Protein AF-A0A2V9XDC6-F1 (afdb_monomer)

Nearest PDB structures (foldseek):
  3eka-assembly1_A  TM=3.954E-01  e=5.875E+00  Streptococcus pyogenes
  6x3m-assembly1_B  TM=3.410E-01  e=8.455E+00  Streptococcus pyogenes phage H4489A

Sequence (232 aa):
MHLCFSKHLSQKETPMNITRAVTLFVLCLTLIEAQGQITGSGTAGRIALWTGTNTLGNSIITQHSGTLSLHSPATAISASSSGTSAGISAVLGQSTAFTGTVAGVRGTILSSTANATGVLGTAHSGNGFVFGVTGSSGSQEGAGVYGVNFAFGGDGGSGVLGYAGATAGPVWGVKGYANSTDGIGVQGSAPFEGLVGVAQTCKTTCLPTAGTAGVFTTGSGGNIVVGNVADV

Foldseek 3Di:
DDDDPDDDDPDDPPPCDVVNVVVVVVVVVVVVPPPPAQDEDEDAQFDWDDPDPRYIYGDQWGHDPNDIDGDDPDDGDDFDWDDDDPPTDSDDWDWDDPDDDIDRDDFDDDDPDPDDDRDDFDWDDPDDDDDRDWFDDPDPPDDRDWFDDDDDDDDDDDRDFFDWDDPDDDIDRDDFDFPDPPGDRDFFDDPPDRDDFADFDDDPDGDRDDDDSDDDDDDPPDDPDDDDDDDD

Structure (mmCIF, N/CA/C/O backbone):
data_AF-A0A2V9XDC6-F1
#
_entry.id   AF-A0A2V9XDC6-F1
#
loop_
_atom_site.group_PDB
_atom_site.id
_atom_site.type_symbol
_atom_site.label_atom_id
_atom_site.label_alt_id
_atom_site.label_comp_id
_atom_site.label_asym_id
_atom_site.label_entity_id
_atom_site.label_seq_id
_atom_site.pdbx_PDB_ins_code
_atom_site.Cartn_x
_atom_site.Cartn_y
_atom_site.Cartn_z
_atom_site.occupancy
_atom_site.B_iso_or_equiv
_atom_site.auth_seq_id
_atom_site.auth_comp_id
_atom_site.auth_asym_id
_atom_site.auth_atom_id
_atom_site.pdbx_PDB_model_num
ATOM 1 N N . MET A 1 1 ? -51.362 20.985 13.331 1.00 43.28 1 MET A N 1
ATOM 2 C CA . MET A 1 1 ? -52.326 19.868 13.368 1.00 43.28 1 MET A CA 1
ATOM 3 C C . MET A 1 1 ? -53.150 20.048 14.634 1.00 43.28 1 MET A C 1
ATOM 5 O O . MET A 1 1 ? -52.637 19.883 15.729 1.00 43.28 1 MET A O 1
ATOM 9 N N . HIS A 1 2 ? -54.350 20.594 14.459 1.00 53.78 2 HIS A N 1
ATOM 10 C CA . HIS A 1 2 ? -55.275 21.026 15.506 1.00 53.78 2 HIS A CA 1
ATOM 11 C C . HIS A 1 2 ? -56.061 19.791 15.964 1.00 53.78 2 HIS A C 1
ATOM 13 O O . HIS A 1 2 ? -56.754 19.198 15.140 1.00 53.78 2 HIS A O 1
ATOM 19 N N . LEU A 1 3 ? -55.961 19.385 17.232 1.00 43.19 3 LEU A N 1
ATOM 20 C CA . LEU A 1 3 ? -56.849 18.361 17.785 1.00 43.19 3 LEU A CA 1
ATOM 21 C C . LEU A 1 3 ? -57.883 19.025 18.688 1.00 43.19 3 LEU A C 1
ATOM 23 O O . LEU A 1 3 ? -57.587 19.606 19.727 1.00 43.19 3 LEU A O 1
ATOM 27 N N . CYS A 1 4 ? -59.102 18.982 18.169 1.00 49.28 4 CYS A N 1
ATOM 28 C CA . CYS A 1 4 ? -60.355 19.457 18.714 1.00 49.28 4 CYS A CA 1
ATOM 29 C C . CYS A 1 4 ? -60.819 18.496 19.822 1.00 49.28 4 CYS A C 1
ATOM 31 O O . CYS A 1 4 ? -61.076 17.327 19.545 1.00 49.28 4 CYS A O 1
ATOM 33 N N . PHE A 1 5 ? -60.948 18.968 21.064 1.00 45.62 5 PHE A N 1
ATOM 34 C CA . PHE A 1 5 ? -61.685 18.246 22.104 1.00 45.62 5 PHE A CA 1
ATOM 35 C C . PHE A 1 5 ? -63.174 18.573 21.944 1.00 45.62 5 PHE A C 1
ATOM 37 O O . PHE A 1 5 ? -63.661 19.599 22.418 1.00 45.62 5 PHE A O 1
ATOM 44 N N . SER A 1 6 ? -63.890 17.718 21.210 1.00 49.22 6 SER A N 1
ATOM 45 C CA . SER A 1 6 ? -65.341 17.799 21.057 1.00 49.22 6 SER A CA 1
ATOM 46 C C . SER A 1 6 ? -66.044 16.968 22.133 1.00 49.22 6 SER A C 1
ATOM 48 O O . SER A 1 6 ? -65.762 15.788 22.325 1.00 49.22 6 SER A O 1
ATOM 50 N N . LYS A 1 7 ? -66.957 17.651 22.825 1.00 54.09 7 LYS A N 1
ATOM 51 C CA . LYS A 1 7 ? -68.063 17.192 23.675 1.00 54.09 7 LYS A CA 1
ATOM 52 C C . LYS A 1 7 ? -68.500 15.737 23.438 1.00 54.09 7 LYS A C 1
ATOM 54 O O . LYS A 1 7 ? -68.917 15.441 22.330 1.00 54.09 7 LYS A O 1
ATOM 59 N N . HIS A 1 8 ? -68.568 14.924 24.500 1.00 49.22 8 HIS A N 1
ATOM 60 C CA . HIS A 1 8 ? -69.779 14.225 24.991 1.00 49.22 8 HIS A CA 1
ATOM 61 C C . HIS A 1 8 ? -69.404 13.140 26.014 1.00 49.22 8 HIS A C 1
ATOM 63 O O . HIS A 1 8 ? -69.154 12.010 25.627 1.00 49.22 8 HIS A O 1
ATOM 69 N N . LEU A 1 9 ? -69.425 13.441 27.315 1.00 42.91 9 LEU A N 1
ATOM 70 C CA . LEU A 1 9 ? -69.617 12.419 28.354 1.00 42.91 9 LEU A CA 1
ATOM 71 C C . LEU A 1 9 ? -70.348 13.056 29.543 1.00 42.91 9 LEU A C 1
ATOM 73 O O . LEU A 1 9 ? -69.750 13.463 30.532 1.00 42.91 9 LEU A O 1
ATOM 77 N N . SER A 1 10 ? -71.675 13.147 29.436 1.00 55.31 10 SER A N 1
ATOM 78 C CA . SER A 1 10 ? -72.539 13.144 30.618 1.00 55.31 10 SER A CA 1
ATOM 79 C C . SER A 1 10 ? -72.643 11.691 31.079 1.00 55.31 10 SER A C 1
ATOM 81 O O . SER A 1 10 ? -73.595 10.983 30.759 1.00 55.31 10 SER A O 1
ATOM 83 N N . GLN A 1 11 ? -71.602 11.202 31.751 1.00 45.47 11 GLN A N 1
ATOM 84 C CA . GLN A 1 11 ? -71.710 9.983 32.537 1.00 45.47 11 GLN A CA 1
ATOM 85 C C . GLN A 1 11 ? -71.717 10.388 34.000 1.00 45.47 11 GLN A C 1
ATOM 87 O O . GLN A 1 11 ? -70.763 10.955 34.518 1.00 45.47 11 GLN A O 1
ATOM 92 N N . LYS A 1 12 ? -72.865 10.132 34.623 1.00 43.56 12 LYS A N 1
ATOM 93 C CA . LYS A 1 12 ? -73.103 10.154 36.060 1.00 43.56 12 LYS A CA 1
ATOM 94 C C . LYS A 1 12 ? -71.904 9.510 36.754 1.00 43.56 12 LYS A C 1
ATOM 96 O O . LYS A 1 12 ? -71.739 8.295 36.665 1.00 43.56 12 LYS A O 1
ATOM 101 N N . GLU A 1 13 ? -71.077 10.323 37.404 1.00 50.50 13 GLU A N 1
ATOM 102 C CA . GLU A 1 13 ? -69.977 9.851 38.235 1.00 50.50 13 GLU A CA 1
ATOM 103 C C . GLU A 1 13 ? -70.585 9.049 39.388 1.00 50.50 13 GLU A C 1
ATOM 105 O O . GLU A 1 13 ? -71.000 9.580 40.416 1.00 50.50 13 GLU A O 1
ATOM 110 N N . THR A 1 14 ? -70.732 7.738 39.194 1.00 58.47 14 THR A N 1
ATOM 111 C CA . THR A 1 14 ? -70.905 6.830 40.321 1.00 58.47 14 THR A CA 1
ATOM 112 C C . THR A 1 14 ? -69.661 6.991 41.185 1.00 58.47 14 THR A C 1
ATOM 114 O O . THR A 1 14 ? -68.566 6.873 40.624 1.00 58.47 14 THR A O 1
ATOM 117 N N . PRO A 1 15 ? -69.793 7.262 42.499 1.00 55.72 15 PRO A N 1
ATOM 118 C CA . PRO A 1 15 ? -68.648 7.470 43.372 1.00 55.72 15 PRO A CA 1
ATOM 119 C C . PRO A 1 15 ? -67.727 6.275 43.195 1.00 55.72 15 PRO A C 1
ATOM 121 O O . PRO A 1 15 ? -68.139 5.127 43.392 1.00 55.72 15 PRO A O 1
ATOM 124 N N . MET A 1 16 ? -66.519 6.541 42.703 1.00 51.50 16 MET A N 1
ATOM 125 C CA . MET A 1 16 ? -65.547 5.503 42.429 1.00 51.50 16 MET A CA 1
ATOM 126 C C . MET A 1 16 ? -65.302 4.776 43.751 1.00 51.50 16 MET A C 1
ATOM 128 O O . MET A 1 16 ? -64.705 5.330 44.670 1.0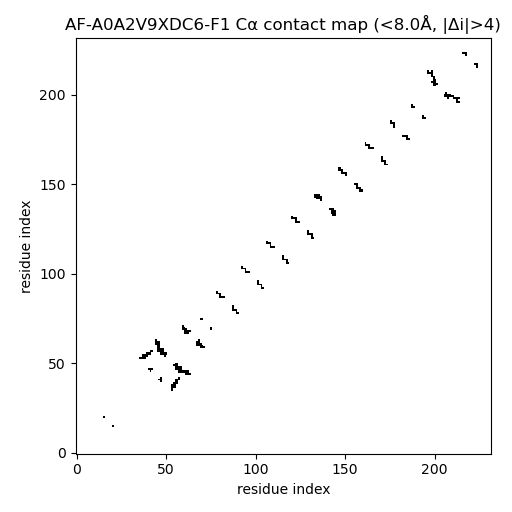0 51.50 16 MET A O 1
ATOM 132 N N . ASN A 1 17 ? -65.851 3.564 43.875 1.00 67.00 17 ASN A N 1
ATOM 133 C CA . ASN A 1 17 ? -65.701 2.748 45.069 1.00 67.00 17 ASN A CA 1
ATOM 134 C C . ASN A 1 17 ? -64.199 2.620 45.326 1.00 67.00 17 ASN A C 1
ATOM 136 O O . ASN A 1 17 ? -63.467 2.191 44.429 1.00 67.00 17 ASN A O 1
ATOM 140 N N . ILE A 1 18 ? -63.752 3.033 46.514 1.00 70.94 18 ILE A N 1
ATOM 141 C CA . ILE A 1 18 ? -62.340 3.051 46.916 1.00 70.94 18 ILE A CA 1
ATOM 142 C C . ILE A 1 18 ? -61.665 1.726 46.560 1.00 70.94 18 ILE A C 1
ATOM 144 O O . ILE A 1 18 ? -60.541 1.725 46.072 1.00 70.94 18 ILE A O 1
ATOM 148 N N . THR A 1 19 ? -62.379 0.603 46.666 1.00 71.81 19 THR A N 1
ATOM 149 C CA . THR A 1 19 ? -61.871 -0.710 46.262 1.00 71.81 19 THR A CA 1
ATOM 150 C C . THR A 1 19 ? -61.487 -0.770 44.778 1.00 71.81 19 THR A C 1
ATOM 152 O O . THR A 1 19 ? -60.409 -1.253 44.450 1.00 71.81 19 THR A O 1
ATOM 155 N N . ARG A 1 20 ? -62.303 -0.235 43.859 1.00 69.44 20 ARG A N 1
ATOM 156 C CA . ARG A 1 20 ? -61.996 -0.195 42.415 1.00 69.44 20 ARG A CA 1
ATOM 157 C C . ARG A 1 20 ? -60.880 0.791 42.076 1.00 69.44 20 ARG A C 1
ATOM 159 O O . ARG A 1 20 ? -60.045 0.458 41.242 1.00 69.44 20 ARG A O 1
ATOM 166 N N . ALA A 1 21 ? -60.837 1.948 42.738 1.00 69.44 21 ALA A N 1
ATOM 167 C CA . ALA A 1 21 ? -59.750 2.917 42.579 1.00 69.44 21 ALA A CA 1
ATOM 168 C C . ALA A 1 21 ? -58.404 2.318 43.009 1.00 69.44 21 ALA A C 1
ATOM 170 O O . ALA A 1 21 ? -57.424 2.392 42.275 1.00 69.44 21 ALA A O 1
ATOM 171 N N . VAL A 1 22 ? -58.386 1.653 44.168 1.00 75.44 22 VAL A N 1
ATOM 172 C CA . VAL A 1 22 ? -57.210 0.960 44.702 1.00 75.44 22 VAL A CA 1
ATOM 173 C C . VAL A 1 22 ? -56.817 -0.206 43.801 1.00 75.44 22 VAL A C 1
ATOM 175 O O . VAL A 1 22 ? -55.636 -0.376 43.536 1.00 75.44 22 VAL A O 1
ATOM 178 N N . THR A 1 23 ? -57.773 -0.962 43.253 1.00 74.44 23 THR A N 1
ATOM 179 C CA . THR A 1 23 ? -57.450 -2.068 42.335 1.00 74.44 23 THR A CA 1
ATOM 180 C C . THR A 1 23 ? -56.839 -1.554 41.030 1.00 74.44 23 THR A C 1
ATOM 182 O O . THR A 1 23 ? -55.855 -2.120 40.574 1.00 74.44 23 THR A O 1
ATOM 185 N N . LEU A 1 24 ? -57.360 -0.465 40.448 1.00 68.12 24 LEU A N 1
ATOM 186 C CA . LEU A 1 24 ? -56.782 0.140 39.240 1.00 68.12 24 LEU A CA 1
ATOM 187 C C . LEU A 1 24 ? -55.413 0.773 39.511 1.00 68.12 24 LEU A C 1
ATOM 189 O O . LEU A 1 24 ? -54.527 0.669 38.673 1.00 68.12 24 LEU A O 1
ATOM 193 N N . PHE A 1 25 ? -55.229 1.399 40.675 1.00 70.50 25 PHE A N 1
ATOM 194 C CA . PHE A 1 25 ? -53.954 1.992 41.076 1.00 70.50 25 PHE A CA 1
ATOM 195 C C . PHE A 1 25 ? -52.900 0.915 41.352 1.00 70.50 25 PHE A C 1
ATOM 197 O O . PHE A 1 25 ? -51.785 1.031 40.865 1.00 70.50 25 PHE A O 1
ATOM 204 N N . VAL A 1 26 ? -53.260 -0.174 42.040 1.00 72.25 26 VAL A N 1
ATOM 205 C CA . VAL A 1 26 ? -52.381 -1.335 42.252 1.00 72.25 26 VAL A CA 1
ATOM 206 C C . VAL A 1 26 ? -52.073 -2.031 40.927 1.00 72.25 26 VAL A C 1
ATOM 208 O O . VAL A 1 26 ? -50.908 -2.298 40.671 1.00 72.25 26 VAL A O 1
ATOM 211 N N . LEU A 1 27 ? -53.062 -2.238 40.048 1.00 64.38 27 LEU A N 1
ATOM 212 C CA . LEU A 1 27 ? -52.849 -2.801 38.709 1.00 64.38 27 LEU A CA 1
ATOM 213 C C . LEU A 1 27 ? -51.927 -1.903 37.866 1.00 64.38 27 LEU A C 1
ATOM 215 O O . LEU A 1 27 ? -51.035 -2.404 37.191 1.00 64.38 27 LEU A O 1
ATOM 219 N N . CYS A 1 28 ? -52.097 -0.578 37.938 1.00 59.88 28 CYS A N 1
ATOM 220 C CA . CYS A 1 28 ? -51.235 0.389 37.261 1.00 59.88 28 CYS A CA 1
ATOM 221 C C . CYS A 1 28 ? -49.824 0.431 37.873 1.00 59.88 28 CYS A C 1
ATOM 223 O O . CYS A 1 28 ? -48.866 0.566 37.123 1.00 59.88 28 CYS A O 1
ATOM 225 N N . LEU A 1 29 ? -49.672 0.260 39.194 1.00 57.69 29 LEU A N 1
ATOM 226 C CA . LEU A 1 29 ? -48.369 0.139 39.864 1.00 57.69 29 LEU A CA 1
ATOM 227 C C . LEU A 1 29 ? -47.663 -1.187 39.549 1.00 57.69 29 LEU A C 1
ATOM 229 O O . LEU A 1 29 ? -46.440 -1.203 39.483 1.00 57.69 29 LEU A O 1
ATOM 233 N N . THR A 1 30 ? -48.401 -2.280 39.334 1.00 56.16 30 THR A N 1
ATOM 234 C CA . THR A 1 30 ? -47.825 -3.574 38.924 1.00 56.16 30 THR A CA 1
ATOM 235 C C . THR A 1 30 ? -47.547 -3.654 37.423 1.00 56.16 30 THR A C 1
ATOM 237 O O . THR A 1 30 ? -46.684 -4.421 37.021 1.00 56.16 30 THR A O 1
ATOM 240 N N . LEU A 1 31 ? -48.253 -2.860 36.603 1.00 53.09 31 LEU A N 1
ATOM 241 C CA . LEU A 1 31 ? -48.012 -2.701 35.159 1.00 53.09 31 LEU A CA 1
ATOM 242 C C . LEU A 1 31 ? -46.899 -1.693 34.841 1.00 53.09 31 LEU A C 1
ATOM 244 O O . LEU A 1 31 ? -46.430 -1.650 33.704 1.00 53.09 31 LEU A O 1
ATOM 248 N N . ILE A 1 32 ? -46.397 -0.949 35.836 1.00 55.66 32 ILE A N 1
ATOM 249 C CA . ILE A 1 32 ? -45.010 -0.460 35.821 1.00 55.66 32 ILE A CA 1
ATOM 250 C C . ILE A 1 32 ? -44.124 -1.681 36.114 1.00 55.66 32 ILE A C 1
ATOM 252 O O . ILE A 1 32 ? -43.399 -1.745 37.104 1.00 55.66 32 ILE A O 1
ATOM 256 N N . GLU A 1 33 ? -44.246 -2.716 35.281 1.00 55.53 33 GLU A N 1
ATOM 257 C CA . GLU A 1 33 ? -43.291 -3.803 35.261 1.00 55.53 33 GLU A CA 1
ATOM 258 C C . GLU A 1 33 ? -41.933 -3.155 35.047 1.00 55.53 33 GLU A C 1
ATOM 260 O O . GLU A 1 33 ? -41.749 -2.340 34.137 1.00 55.53 33 GLU A O 1
ATOM 265 N N . ALA A 1 34 ? -41.032 -3.460 35.977 1.00 54.94 34 ALA A N 1
ATOM 266 C CA . ALA A 1 34 ? -39.669 -2.987 36.025 1.00 54.94 34 ALA A CA 1
ATOM 267 C C . ALA A 1 34 ? -39.084 -2.978 34.613 1.00 54.94 34 ALA A C 1
ATOM 269 O O . ALA A 1 34 ? -38.718 -4.028 34.083 1.00 54.94 34 ALA A O 1
ATOM 270 N N . GLN A 1 35 ? -39.000 -1.797 33.991 1.00 63.22 35 GLN A N 1
ATOM 271 C CA . GLN A 1 35 ? -38.169 -1.649 32.808 1.00 63.22 35 GLN A CA 1
ATOM 272 C C . GLN A 1 35 ? -36.789 -2.083 33.267 1.00 63.22 35 GLN A C 1
ATOM 274 O O . GLN A 1 35 ? -36.239 -1.453 34.172 1.00 63.22 35 GLN A O 1
ATOM 279 N N . GLY A 1 36 ? -36.339 -3.241 32.772 1.00 62.97 36 GLY A N 1
ATOM 280 C CA . GLY A 1 36 ? -35.221 -3.964 33.358 1.00 62.97 36 GLY A CA 1
ATOM 281 C C . GLY A 1 36 ? -34.068 -2.999 33.553 1.00 62.97 36 GLY A C 1
ATOM 282 O O . GLY A 1 36 ? -33.543 -2.466 32.579 1.00 62.97 36 GLY A O 1
ATOM 283 N N . GLN A 1 37 ? -33.762 -2.691 34.816 1.00 78.38 37 GLN A N 1
ATOM 284 C CA . GLN A 1 37 ? -32.790 -1.659 35.128 1.00 78.38 37 GLN A CA 1
ATOM 285 C C . GLN A 1 37 ? -31.484 -2.043 34.446 1.00 78.38 37 GLN A C 1
ATOM 287 O O . GLN A 1 37 ? -31.051 -3.193 34.533 1.00 78.38 37 GLN A O 1
ATOM 292 N N . ILE A 1 38 ? -30.871 -1.093 33.743 1.00 78.56 38 ILE A N 1
ATOM 293 C CA . ILE A 1 38 ? -29.569 -1.339 33.140 1.00 78.56 38 ILE A CA 1
ATOM 294 C C . ILE A 1 38 ? -28.593 -1.632 34.275 1.00 78.56 38 ILE A C 1
ATOM 296 O O . ILE A 1 38 ? -28.371 -0.797 35.153 1.00 78.56 38 ILE A O 1
ATOM 300 N N . THR A 1 39 ? -28.058 -2.845 34.277 1.00 78.56 39 THR A N 1
ATOM 301 C CA . THR A 1 39 ? -27.101 -3.327 35.271 1.00 78.56 39 THR A CA 1
ATOM 302 C C . THR A 1 39 ? -25.714 -3.461 34.647 1.00 78.56 39 THR A C 1
ATOM 304 O O . THR A 1 39 ? -25.561 -3.571 33.430 1.00 78.56 39 THR A O 1
ATOM 307 N N . GLY A 1 40 ? -24.684 -3.435 35.491 1.00 75.88 40 GLY A N 1
ATOM 308 C CA . GLY A 1 40 ? -23.285 -3.417 35.066 1.00 75.88 40 GLY A CA 1
ATOM 309 C C . GLY A 1 40 ? -22.699 -2.006 35.014 1.00 75.88 40 GLY A C 1
ATOM 310 O O . GLY A 1 40 ? -23.408 -1.005 34.943 1.00 75.88 40 GLY A O 1
ATOM 311 N N . SER A 1 41 ? -21.375 -1.929 35.083 1.00 71.88 41 SER A N 1
ATOM 312 C CA . SER A 1 41 ? -20.618 -0.691 34.938 1.00 71.88 41 SER A CA 1
ATOM 313 C C . SER A 1 41 ? -19.433 -0.939 34.010 1.00 71.88 41 SER A C 1
ATOM 315 O O . SER A 1 41 ? -18.783 -1.984 34.063 1.00 71.88 41 SER A O 1
ATOM 317 N N . GLY A 1 42 ? -19.169 0.013 33.116 1.00 73.81 42 GLY A N 1
ATOM 318 C CA . GLY A 1 42 ? -17.948 -0.014 32.318 1.00 73.81 42 GLY A CA 1
ATOM 319 C C . GLY A 1 42 ? -16.723 0.161 33.216 1.00 73.81 42 GLY A C 1
ATOM 320 O O . GLY A 1 42 ? -16.773 0.843 34.239 1.00 73.81 42 GLY A O 1
ATOM 321 N N . THR A 1 43 ? -15.602 -0.447 32.837 1.00 87.88 43 THR A N 1
ATOM 322 C CA . THR A 1 43 ? -14.306 -0.160 33.462 1.00 87.88 43 THR A CA 1
ATOM 323 C C . THR A 1 43 ? -13.707 1.106 32.853 1.00 87.88 43 THR A C 1
ATOM 325 O O . THR A 1 43 ? -13.750 1.288 31.636 1.00 87.88 43 THR A O 1
ATOM 328 N N . ALA A 1 44 ? -13.120 1.977 33.681 1.00 85.50 44 ALA A N 1
ATOM 329 C CA . ALA A 1 44 ? -12.419 3.167 33.203 1.00 85.50 44 ALA A CA 1
ATOM 330 C C . ALA A 1 44 ? -11.376 2.801 32.131 1.00 85.50 44 ALA A C 1
ATOM 332 O O . ALA A 1 44 ? -10.656 1.810 32.257 1.00 85.50 44 ALA A O 1
ATOM 333 N N . GLY A 1 45 ? -11.322 3.589 31.056 1.00 86.94 45 GLY A N 1
ATOM 334 C CA . GLY A 1 45 ? -10.455 3.304 29.911 1.00 86.94 45 GLY A CA 1
ATOM 335 C C . GLY A 1 45 ? -10.960 2.186 28.995 1.00 86.94 45 GLY A C 1
ATOM 336 O O . GLY A 1 45 ? -10.208 1.727 28.139 1.00 86.94 45 GLY A O 1
ATOM 337 N N . ARG A 1 46 ? -12.215 1.737 29.126 1.00 89.75 46 ARG A N 1
ATOM 338 C CA . ARG A 1 46 ? -12.874 0.841 28.164 1.00 89.75 46 ARG A CA 1
ATOM 339 C C . ARG A 1 46 ? -14.202 1.420 27.703 1.00 89.75 46 ARG A C 1
ATOM 341 O O . ARG A 1 46 ? -14.903 2.074 28.470 1.00 89.75 46 ARG A O 1
ATOM 348 N N . ILE A 1 47 ? -14.561 1.146 26.452 1.00 87.50 47 ILE A N 1
ATOM 349 C CA . ILE A 1 47 ? -15.892 1.487 25.941 1.00 87.50 47 ILE A CA 1
ATOM 350 C C . ILE A 1 47 ? -16.881 0.413 26.408 1.00 87.50 47 ILE A C 1
ATOM 352 O O . ILE A 1 47 ? -16.600 -0.781 26.258 1.00 87.50 47 ILE A O 1
ATOM 356 N N . ALA A 1 48 ? -18.016 0.830 26.974 1.00 89.56 48 ALA A N 1
ATOM 357 C CA . ALA A 1 48 ? -19.074 -0.079 27.404 1.00 89.56 48 ALA A CA 1
ATOM 358 C C . ALA A 1 48 ? -19.738 -0.771 26.201 1.00 89.56 48 ALA A C 1
ATOM 360 O O . ALA A 1 48 ? -19.935 -0.164 25.149 1.00 89.56 48 ALA A O 1
ATOM 361 N N . LEU A 1 49 ? -20.092 -2.041 26.371 1.00 90.81 49 LEU A N 1
ATOM 362 C CA . LEU A 1 49 ? -20.750 -2.871 25.366 1.00 90.81 49 LEU A CA 1
ATOM 363 C C . LEU A 1 49 ? -21.924 -3.604 26.007 1.00 90.81 49 LEU A C 1
ATOM 365 O O . LEU A 1 49 ? -21.778 -4.156 27.093 1.00 90.81 49 LEU A O 1
ATOM 369 N N . TRP A 1 50 ? -23.066 -3.656 25.327 1.00 89.69 50 TRP A N 1
ATOM 370 C CA . TRP A 1 50 ? -24.171 -4.515 25.744 1.00 89.69 50 TRP A CA 1
ATOM 371 C C . TRP A 1 50 ? -23.761 -5.981 25.645 1.00 89.69 50 TRP A C 1
ATOM 373 O O . TRP A 1 50 ? -23.447 -6.475 24.564 1.00 89.69 50 TRP A O 1
ATOM 383 N N . THR A 1 51 ? -23.762 -6.671 26.779 1.00 89.25 51 THR A N 1
ATOM 384 C CA . THR A 1 51 ? -23.484 -8.113 26.863 1.00 89.25 51 THR A CA 1
ATOM 385 C C . THR A 1 51 ? -24.760 -8.943 26.999 1.00 89.25 51 THR A C 1
ATOM 387 O O . THR A 1 51 ? -24.711 -10.166 26.920 1.00 89.25 51 THR A O 1
ATOM 390 N N . GLY A 1 52 ? -25.902 -8.280 27.178 1.00 88.81 52 GLY A N 1
ATOM 391 C CA . GLY A 1 52 ? -27.227 -8.874 27.303 1.00 88.81 52 GLY A CA 1
ATOM 392 C C . GLY A 1 52 ? -28.305 -7.797 27.215 1.00 88.81 52 GLY A C 1
ATOM 393 O O . GLY A 1 52 ? -27.996 -6.618 27.049 1.00 88.81 52 GLY A O 1
ATOM 394 N N . THR A 1 53 ? -29.573 -8.193 27.344 1.00 88.75 53 THR A N 1
ATOM 395 C CA . THR A 1 53 ? -30.732 -7.302 27.150 1.00 88.75 53 THR A CA 1
ATOM 396 C C . THR A 1 53 ? -30.705 -6.075 28.064 1.00 88.75 53 THR A C 1
ATOM 398 O O . THR A 1 53 ? -31.060 -4.993 27.618 1.00 88.75 53 THR A O 1
ATOM 401 N N . ASN A 1 54 ? -30.236 -6.235 29.310 1.00 88.44 54 ASN A N 1
ATOM 402 C CA . ASN A 1 54 ? -30.160 -5.163 30.311 1.00 88.44 54 ASN A CA 1
ATOM 403 C C . ASN A 1 54 ? -28.794 -5.117 31.024 1.00 88.44 54 ASN A C 1
ATOM 405 O O . ASN A 1 54 ? -28.709 -4.649 32.160 1.00 88.44 54 ASN A O 1
ATOM 409 N N . THR A 1 55 ? -27.728 -5.637 30.403 1.00 88.88 55 THR A N 1
ATOM 410 C CA . THR A 1 55 ? -26.394 -5.717 31.022 1.00 88.88 55 THR A CA 1
ATOM 411 C C . THR A 1 55 ? -25.321 -5.062 30.164 1.00 88.88 55 THR A C 1
ATOM 413 O O . THR A 1 55 ? -25.159 -5.392 28.986 1.00 88.88 55 THR A O 1
ATOM 416 N N . LEU A 1 56 ? -24.543 -4.176 30.781 1.00 91.44 56 LEU A N 1
ATOM 417 C CA . LEU A 1 56 ? -23.339 -3.593 30.199 1.00 91.44 56 LEU A CA 1
ATOM 418 C C . LEU A 1 56 ? -22.094 -4.339 30.687 1.00 91.44 56 LEU A C 1
ATOM 420 O O . LEU A 1 56 ? -21.950 -4.648 31.868 1.00 91.44 56 LEU A O 1
ATOM 424 N N . GLY A 1 57 ? -21.170 -4.582 29.766 1.00 89.69 57 GLY A N 1
ATOM 425 C CA . GLY A 1 57 ? -19.822 -5.066 30.023 1.00 89.69 57 GLY A CA 1
ATOM 426 C C . GLY A 1 57 ? -18.782 -4.230 29.280 1.00 89.69 57 GLY A C 1
ATOM 427 O O . GLY A 1 57 ? -19.057 -3.129 28.804 1.00 89.69 57 GLY A O 1
ATOM 428 N N . ASN A 1 58 ? -17.567 -4.761 29.176 1.00 89.94 58 ASN A N 1
ATOM 429 C CA . ASN A 1 58 ? -16.450 -4.091 28.518 1.00 89.94 58 ASN A CA 1
ATOM 430 C C . ASN A 1 58 ? -16.296 -4.561 27.070 1.00 89.94 58 ASN A C 1
ATOM 432 O O . ASN A 1 58 ? -16.271 -5.762 26.807 1.00 89.94 58 ASN A O 1
ATOM 436 N N . SER A 1 59 ? -16.111 -3.624 26.143 1.00 88.88 59 SER A N 1
ATOM 437 C CA . SER A 1 59 ? -15.666 -3.949 24.787 1.00 88.88 59 SER A CA 1
ATOM 438 C C . SER A 1 59 ? -14.167 -4.289 24.736 1.00 88.88 59 SER A C 1
ATOM 440 O O . SER A 1 59 ? -13.403 -4.074 25.687 1.00 88.88 59 SER A O 1
ATOM 442 N N . ILE A 1 60 ? -13.732 -4.762 23.566 1.00 87.75 60 ILE A N 1
ATOM 443 C CA . ILE A 1 60 ? -12.313 -4.891 23.207 1.00 87.75 60 ILE A CA 1
ATOM 444 C C . ILE A 1 60 ? -11.632 -3.541 22.918 1.00 87.75 60 ILE A C 1
ATOM 446 O O . ILE A 1 60 ? -10.419 -3.516 22.709 1.00 87.75 60 ILE A O 1
ATOM 450 N N . ILE A 1 61 ? -12.389 -2.434 22.889 1.00 90.38 61 ILE A N 1
ATOM 451 C CA . ILE A 1 61 ? -11.863 -1.087 22.661 1.00 90.38 61 ILE A CA 1
ATOM 452 C C . ILE A 1 61 ? -11.443 -0.490 24.000 1.00 90.38 61 ILE A C 1
ATOM 454 O O . ILE A 1 61 ? -12.257 -0.307 24.912 1.00 90.38 61 ILE A O 1
ATOM 458 N N . THR A 1 62 ? -10.166 -0.141 24.096 1.00 90.00 62 THR A N 1
ATOM 459 C CA . THR A 1 62 ? -9.593 0.545 25.250 1.00 90.00 62 THR A CA 1
ATOM 460 C C . THR A 1 62 ? -9.214 1.969 24.879 1.00 90.00 62 THR A C 1
ATOM 462 O O . THR A 1 62 ? -8.585 2.187 23.847 1.00 90.00 62 THR A O 1
ATOM 465 N N . GLN A 1 63 ? -9.541 2.924 25.739 1.00 90.56 63 GLN A N 1
ATOM 466 C CA . GLN A 1 63 ? -9.056 4.290 25.660 1.00 90.56 63 GLN A CA 1
ATOM 467 C C . GLN A 1 63 ? -7.921 4.479 26.664 1.00 90.56 63 GLN A C 1
ATOM 469 O O . GLN A 1 63 ? -8.100 4.248 27.860 1.00 90.56 63 GLN A O 1
ATOM 474 N N . HIS A 1 64 ? -6.762 4.931 26.193 1.00 84.44 64 HIS A N 1
ATOM 475 C CA . HIS A 1 64 ? -5.647 5.266 27.073 1.00 84.44 64 HIS A CA 1
ATOM 476 C C . HIS A 1 64 ? -4.845 6.437 26.509 1.00 84.44 64 HIS A C 1
ATOM 478 O O . HIS A 1 64 ? -4.480 6.435 25.335 1.00 84.44 64 HIS A O 1
ATOM 484 N N . SER A 1 65 ? -4.586 7.446 27.347 1.00 83.81 65 SER A N 1
ATOM 485 C CA . SER A 1 65 ? -3.733 8.601 27.018 1.00 83.81 65 SER A CA 1
ATOM 486 C C . SER A 1 65 ? -4.084 9.275 25.683 1.00 83.81 65 SER A C 1
ATOM 488 O O . SER A 1 65 ? -3.216 9.554 24.864 1.00 83.81 65 SER A O 1
ATOM 490 N N . GLY A 1 66 ? -5.382 9.496 25.443 1.00 81.56 66 GLY A N 1
ATOM 491 C CA . GLY A 1 66 ? -5.886 10.145 24.225 1.00 81.56 66 GLY A CA 1
ATOM 492 C C . GLY A 1 66 ? -5.965 9.246 22.986 1.00 81.56 66 GLY A C 1
ATOM 493 O O . GLY A 1 66 ? -6.361 9.722 21.928 1.00 81.56 66 GLY A O 1
ATOM 494 N N . THR A 1 67 ? -5.637 7.957 23.102 1.00 85.00 67 THR A N 1
ATOM 495 C CA . THR A 1 67 ? -5.717 6.983 22.000 1.00 85.00 67 THR A CA 1
ATOM 496 C C . THR A 1 67 ? -6.856 5.990 22.199 1.00 85.00 67 THR A C 1
ATOM 498 O O . THR A 1 67 ? -7.293 5.752 23.329 1.00 85.00 67 THR A O 1
ATOM 501 N N . LEU A 1 68 ? -7.322 5.404 21.095 1.00 88.88 68 LEU A N 1
ATOM 502 C CA . LEU A 1 68 ? -8.189 4.231 21.084 1.00 88.88 68 LEU A CA 1
ATOM 503 C C . LEU A 1 68 ? -7.394 3.042 20.550 1.00 88.88 68 LEU A C 1
A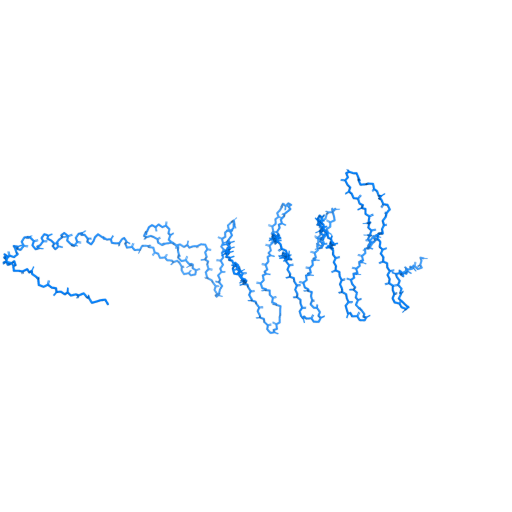TOM 505 O O . LEU A 1 68 ? -6.808 3.119 19.473 1.00 88.88 68 LEU A O 1
ATOM 509 N N . SER A 1 69 ? -7.418 1.943 21.290 1.00 87.19 69 SER A N 1
ATOM 510 C CA . SER A 1 69 ? -6.747 0.697 20.936 1.00 87.19 69 SER A CA 1
ATOM 511 C C . SER A 1 69 ? -7.752 -0.440 20.901 1.00 87.19 69 SER A C 1
ATOM 513 O O . SER A 1 69 ? -8.705 -0.475 21.677 1.00 87.19 69 SER A O 1
ATOM 515 N N . LEU A 1 70 ? -7.514 -1.387 20.004 1.00 88.38 70 LEU A N 1
ATOM 516 C CA . LEU A 1 70 ? -8.299 -2.603 19.851 1.00 88.38 70 LEU A CA 1
ATOM 517 C C . LEU A 1 70 ? -7.400 -3.800 20.130 1.00 88.38 70 LEU A C 1
ATOM 519 O O . LEU A 1 70 ? -6.263 -3.845 19.662 1.00 88.38 70 LEU A O 1
ATOM 523 N N . HIS A 1 71 ? -7.917 -4.776 20.866 1.00 82.81 71 HIS A N 1
ATOM 524 C CA . HIS A 1 71 ? -7.239 -6.050 21.088 1.00 82.81 71 HIS A CA 1
ATOM 525 C C . HIS A 1 71 ? -8.118 -7.176 20.540 1.00 82.81 71 HIS A C 1
ATOM 527 O O . HIS A 1 71 ? -9.113 -7.545 21.159 1.00 82.81 71 HIS A O 1
ATOM 533 N N . SER A 1 72 ? -7.776 -7.694 19.358 1.00 78.25 72 SER A N 1
ATOM 534 C CA . SER A 1 72 ? -8.488 -8.804 18.715 1.00 78.25 72 SER A CA 1
ATOM 535 C C . SER A 1 72 ? -7.486 -9.867 18.257 1.00 78.25 72 SER A C 1
ATOM 537 O O . SER A 1 72 ? -6.480 -9.503 17.649 1.00 78.25 72 SER A O 1
ATOM 539 N N . PRO A 1 73 ? -7.740 -11.165 18.508 1.00 75.50 73 PRO A N 1
ATOM 540 C CA . PRO A 1 73 ? -6.937 -12.256 17.953 1.00 75.50 73 PRO A CA 1
ATOM 541 C C . PRO A 1 73 ? -7.229 -12.522 16.461 1.00 75.50 73 PRO A C 1
ATOM 543 O O . PRO A 1 73 ? -6.611 -13.400 15.868 1.00 75.50 73 PRO A O 1
ATOM 546 N N . ALA A 1 74 ? -8.185 -11.804 15.862 1.00 76.38 74 ALA A N 1
ATOM 547 C CA . ALA A 1 74 ? -8.623 -11.961 14.477 1.00 76.38 74 ALA A CA 1
ATOM 548 C C . ALA A 1 74 ? -8.769 -10.579 13.807 1.00 76.38 74 ALA A C 1
ATOM 550 O O . ALA A 1 74 ? -7.979 -9.669 14.059 1.00 76.38 74 ALA A O 1
ATOM 551 N N . THR A 1 75 ? -9.778 -10.379 12.955 1.00 75.62 75 THR A N 1
ATOM 552 C CA . THR A 1 75 ? -10.065 -9.060 12.377 1.00 75.62 75 THR A CA 1
ATOM 553 C C . THR A 1 75 ? -10.401 -8.061 13.486 1.00 75.62 75 THR A C 1
ATOM 555 O O . THR A 1 75 ? -11.379 -8.229 14.214 1.00 75.62 75 THR A O 1
ATOM 558 N N . ALA A 1 76 ? -9.573 -7.025 13.633 1.00 80.38 76 ALA A N 1
ATOM 559 C CA . ALA A 1 76 ? -9.770 -5.991 14.648 1.00 80.38 76 ALA A CA 1
ATOM 560 C C . ALA A 1 76 ? -10.744 -4.893 14.193 1.00 80.38 76 ALA A C 1
ATOM 562 O O . ALA A 1 76 ? -11.547 -4.420 14.991 1.00 80.38 76 ALA A O 1
ATOM 563 N N . ILE A 1 77 ? -10.676 -4.493 12.917 1.00 84.50 77 ILE A N 1
ATOM 564 C CA . ILE A 1 77 ? -11.531 -3.464 12.312 1.00 84.50 77 ILE A CA 1
ATOM 565 C C . ILE A 1 77 ? -11.979 -3.960 10.939 1.00 84.50 77 ILE A C 1
ATOM 567 O O . ILE A 1 77 ? -11.150 -4.360 10.124 1.00 84.50 77 ILE A O 1
ATOM 571 N N . SER A 1 78 ? -13.281 -3.889 10.672 1.00 84.25 78 SER A N 1
ATOM 572 C CA . SER A 1 78 ? -13.839 -3.979 9.324 1.00 84.25 78 SER A CA 1
ATOM 573 C C . SER A 1 78 ? -14.623 -2.700 9.061 1.00 84.25 78 SER A C 1
ATOM 575 O O . SER A 1 78 ? -15.561 -2.383 9.791 1.00 84.25 78 SER A O 1
ATOM 577 N N . ALA A 1 79 ? -14.201 -1.941 8.055 1.00 86.62 79 ALA A N 1
ATOM 578 C CA . ALA A 1 79 ? -14.872 -0.729 7.618 1.00 86.62 79 ALA A CA 1
ATOM 579 C C . ALA A 1 79 ? -15.356 -0.947 6.187 1.00 86.62 79 ALA A C 1
ATOM 581 O O . ALA A 1 79 ? -14.588 -1.367 5.322 1.00 86.62 79 ALA A O 1
ATOM 582 N N . SER A 1 80 ? -16.631 -0.669 5.942 1.00 88.69 80 SER A N 1
ATOM 583 C CA . SER A 1 80 ? -17.228 -0.769 4.615 1.00 88.69 80 SER A CA 1
ATOM 584 C C . SER A 1 80 ? -18.063 0.470 4.340 1.00 88.69 80 SER A C 1
ATOM 586 O O . SER A 1 80 ? -18.699 1.027 5.232 1.00 88.69 80 SER A O 1
ATOM 588 N N . SER A 1 81 ? -18.034 0.918 3.094 1.00 87.19 81 SER A N 1
ATOM 589 C CA . SER A 1 81 ? -18.813 2.051 2.617 1.00 87.19 81 SER A CA 1
ATOM 590 C C . SER A 1 81 ? -19.309 1.719 1.219 1.00 87.19 81 SER A C 1
ATOM 592 O O . SER A 1 81 ? -18.514 1.318 0.369 1.00 87.19 81 SER A O 1
ATOM 594 N N . SER A 1 82 ? -20.605 1.876 0.975 1.00 88.12 82 SER A N 1
ATOM 595 C CA . SER A 1 82 ? -21.215 1.644 -0.334 1.00 88.12 82 SER A CA 1
ATOM 596 C C . SER A 1 82 ? -22.141 2.803 -0.688 1.00 88.12 82 SER A C 1
ATOM 598 O O . SER A 1 82 ? -22.734 3.427 0.191 1.00 88.12 82 SER A O 1
ATOM 600 N N . GLY A 1 83 ? -22.228 3.125 -1.975 1.00 85.75 83 GLY A N 1
ATOM 601 C CA . GLY A 1 83 ? -23.086 4.185 -2.491 1.00 85.75 83 GLY A CA 1
ATOM 602 C C . GLY A 1 83 ? -22.728 4.539 -3.931 1.00 85.75 83 GLY A C 1
ATOM 603 O O . GLY A 1 83 ? -21.762 4.022 -4.486 1.00 85.75 83 GLY A O 1
ATOM 604 N N . THR A 1 84 ? -23.527 5.409 -4.541 1.00 85.69 84 THR A N 1
ATOM 605 C CA . THR A 1 84 ? -23.408 5.787 -5.962 1.00 85.69 84 THR A CA 1
ATOM 606 C C . THR A 1 84 ? -22.741 7.147 -6.180 1.00 85.69 84 THR A C 1
ATOM 608 O O . THR A 1 84 ? -22.600 7.589 -7.316 1.00 85.69 84 THR A O 1
ATOM 611 N N . SER A 1 85 ? -22.368 7.835 -5.101 1.00 86.25 85 SER A N 1
ATOM 612 C CA . SER A 1 85 ? -21.771 9.173 -5.136 1.00 86.25 85 SER A CA 1
ATOM 613 C C . SER A 1 85 ? -20.243 9.113 -5.208 1.00 86.25 85 SER A C 1
ATOM 615 O O . SER A 1 85 ? -19.622 8.160 -4.740 1.00 86.25 85 SER A O 1
ATOM 617 N N . ALA A 1 86 ? -19.618 10.158 -5.753 1.00 84.50 86 ALA A N 1
ATOM 618 C CA . ALA A 1 86 ? -18.164 10.308 -5.719 1.00 84.50 86 ALA A CA 1
ATOM 619 C C . ALA A 1 86 ? -17.647 10.548 -4.284 1.00 84.50 86 ALA A C 1
ATOM 621 O O . ALA A 1 86 ? -18.355 11.108 -3.448 1.00 84.50 86 ALA A O 1
ATOM 622 N N . GLY A 1 87 ? -16.396 10.156 -4.013 1.00 82.44 87 GLY A N 1
ATOM 623 C CA . GLY A 1 87 ? -15.698 10.473 -2.756 1.00 82.44 87 GLY A CA 1
ATOM 624 C C . GLY A 1 87 ? -16.041 9.586 -1.553 1.00 82.44 87 GLY A C 1
ATOM 625 O O . GLY A 1 87 ? -15.675 9.914 -0.426 1.00 82.44 87 GLY A O 1
ATOM 626 N N . ILE A 1 88 ? -16.727 8.463 -1.760 1.00 86.19 88 ILE A N 1
ATOM 627 C CA . ILE A 1 88 ? -17.050 7.524 -0.682 1.00 86.19 88 ILE A CA 1
ATOM 628 C C . ILE A 1 88 ? -15.762 6.868 -0.170 1.00 86.19 88 ILE A C 1
ATOM 630 O O . ILE A 1 88 ? -15.029 6.244 -0.933 1.00 86.19 88 ILE A O 1
ATOM 634 N N . SER A 1 89 ? -15.507 7.000 1.132 1.00 88.50 89 SER A N 1
ATOM 635 C CA . SER A 1 89 ? -14.353 6.404 1.809 1.00 88.50 89 SER A CA 1
ATOM 636 C C . SER A 1 89 ? -14.818 5.596 3.016 1.00 88.50 89 SER A C 1
ATOM 638 O O . SER A 1 89 ? -15.537 6.121 3.864 1.00 88.50 89 SER A O 1
ATOM 640 N N . ALA A 1 90 ? -14.381 4.340 3.120 1.00 88.88 90 ALA A N 1
ATOM 641 C CA . ALA A 1 90 ? -14.630 3.520 4.308 1.00 88.88 90 ALA A CA 1
ATOM 642 C C . ALA A 1 90 ? -13.710 3.927 5.467 1.00 88.88 90 ALA A C 1
ATOM 644 O O . ALA A 1 90 ? -14.123 3.940 6.623 1.00 88.88 90 ALA A O 1
ATOM 645 N N . VAL A 1 91 ? -12.461 4.275 5.146 1.00 89.88 91 VAL A N 1
ATOM 646 C CA . VAL A 1 91 ? -11.459 4.773 6.090 1.00 89.88 91 VAL A CA 1
ATOM 647 C C . VAL A 1 91 ? -10.742 5.947 5.437 1.00 89.88 91 VAL A C 1
ATOM 649 O O . VAL A 1 91 ? -10.206 5.809 4.340 1.00 89.88 91 VAL A O 1
ATOM 652 N N . LEU A 1 92 ? -10.722 7.089 6.121 1.00 88.62 92 LEU A N 1
ATOM 653 C CA . LEU A 1 92 ? -9.948 8.264 5.734 1.00 88.62 92 LEU A CA 1
ATOM 654 C C . LEU A 1 92 ? -9.045 8.652 6.905 1.00 88.62 92 LEU A C 1
ATOM 656 O O . LEU A 1 92 ? -9.534 8.965 7.989 1.00 88.62 92 LEU A O 1
ATOM 660 N N . GLY A 1 93 ? -7.732 8.608 6.685 1.00 87.75 93 GLY A N 1
ATOM 661 C CA . GLY A 1 93 ? -6.730 9.032 7.659 1.00 87.75 93 GLY A CA 1
ATOM 662 C C . GLY A 1 93 ? -5.976 10.257 7.157 1.00 87.75 93 GLY A C 1
ATOM 663 O O . GLY A 1 93 ? -5.501 10.265 6.024 1.00 87.75 93 GLY A O 1
ATOM 664 N N . GLN A 1 94 ? -5.833 11.272 8.007 1.00 88.81 94 GLN A N 1
ATOM 665 C CA . GLN A 1 94 ? -4.986 12.435 7.761 1.00 88.81 94 GLN A CA 1
ATOM 666 C C . GLN A 1 94 ? -4.019 12.582 8.932 1.00 88.81 94 GLN A C 1
ATOM 668 O O . GLN A 1 94 ? -4.429 12.546 10.090 1.00 88.81 94 GLN A O 1
ATOM 673 N N . SER A 1 95 ? -2.737 12.755 8.624 1.00 86.19 95 SER A N 1
ATOM 674 C CA . SER A 1 95 ? -1.710 13.038 9.620 1.00 86.19 95 SER A CA 1
ATOM 675 C C . SER A 1 95 ? -0.846 14.181 9.113 1.00 86.19 95 SER A C 1
ATOM 677 O O . SER A 1 95 ? -0.361 14.145 7.983 1.00 86.19 95 SER A O 1
ATOM 679 N N . THR A 1 96 ? -0.708 15.224 9.925 1.00 86.56 96 THR A N 1
ATOM 680 C CA . THR A 1 96 ? 0.014 16.449 9.576 1.00 86.56 96 THR A CA 1
ATOM 681 C C . THR A 1 96 ? 0.960 16.805 10.708 1.00 86.56 96 THR A C 1
ATOM 683 O O . THR A 1 96 ? 0.525 16.911 11.854 1.00 86.56 96 THR A O 1
ATOM 686 N N . ALA A 1 97 ? 2.226 17.055 10.392 1.00 84.75 97 ALA A N 1
ATOM 687 C CA . ALA A 1 97 ? 3.138 17.748 11.292 1.00 84.75 97 ALA A CA 1
ATOM 688 C C . ALA A 1 97 ? 3.986 18.739 10.498 1.00 84.75 97 ALA A C 1
ATOM 690 O O . ALA A 1 97 ? 4.263 18.527 9.319 1.00 84.75 97 ALA A O 1
ATOM 691 N N . PHE A 1 98 ? 4.373 19.829 11.156 1.00 80.12 98 PHE A N 1
ATOM 692 C CA . PHE A 1 98 ? 5.221 20.865 10.565 1.00 80.12 98 PHE A CA 1
ATOM 693 C C . PHE A 1 98 ? 6.700 20.451 10.531 1.00 80.12 98 PHE A C 1
ATOM 695 O O . PHE A 1 98 ? 7.452 20.883 9.664 1.00 80.12 98 PHE A O 1
ATOM 702 N N . THR A 1 99 ? 7.116 19.594 11.464 1.00 81.94 99 THR A N 1
ATOM 703 C CA . THR A 1 99 ? 8.472 19.049 11.564 1.00 81.94 99 THR A CA 1
ATOM 704 C C . THR A 1 99 ? 8.428 17.588 12.005 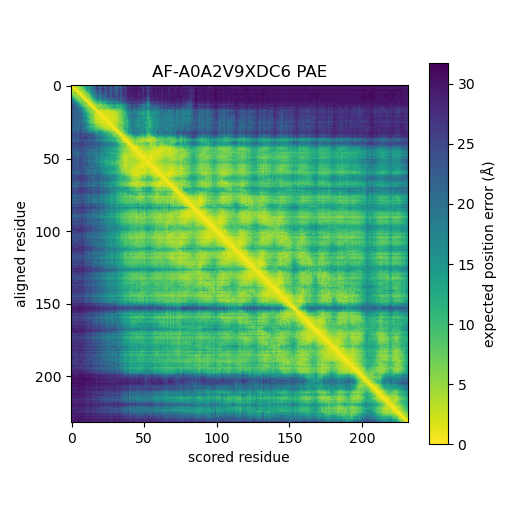1.00 81.94 99 THR A C 1
ATOM 706 O O . THR A 1 99 ? 7.437 17.122 12.571 1.00 81.94 99 THR A O 1
ATOM 709 N N . GLY A 1 100 ? 9.527 16.868 11.771 1.00 81.31 100 GLY A N 1
ATOM 710 C CA . GLY A 1 100 ? 9.686 15.477 12.189 1.00 81.31 100 GLY A CA 1
ATOM 711 C C . GLY A 1 100 ? 9.072 14.458 11.227 1.00 81.31 100 GLY A C 1
ATOM 712 O O . GLY A 1 100 ? 8.522 14.789 10.179 1.00 81.31 100 GLY A O 1
ATOM 713 N N . THR A 1 101 ? 9.217 13.180 11.574 1.00 81.94 101 THR A N 1
ATOM 714 C CA . THR A 1 101 ? 8.666 12.066 10.797 1.00 81.94 101 THR A CA 1
ATOM 715 C C . THR A 1 101 ? 7.206 11.842 11.161 1.00 81.94 101 THR A C 1
ATOM 717 O O . THR A 1 101 ? 6.873 11.668 12.332 1.00 81.94 101 THR A O 1
ATOM 720 N N . VAL A 1 102 ? 6.340 11.786 10.151 1.00 84.31 102 VAL A N 1
ATOM 721 C CA . VAL A 1 102 ? 4.905 11.550 10.317 1.00 84.31 102 VAL A CA 1
ATOM 722 C C . VAL A 1 102 ? 4.522 10.269 9.599 1.00 84.31 102 VAL A C 1
ATOM 724 O O . VAL A 1 102 ? 4.843 10.090 8.428 1.00 84.31 102 VAL A O 1
ATOM 727 N N . ALA A 1 103 ? 3.801 9.392 10.290 1.00 84.88 103 ALA A N 1
ATOM 728 C CA . ALA A 1 103 ? 3.170 8.229 9.686 1.00 84.88 103 ALA A CA 1
ATOM 729 C C . ALA A 1 103 ? 1.650 8.373 9.801 1.00 84.88 103 ALA A C 1
ATOM 731 O O . ALA A 1 103 ? 1.125 8.548 10.900 1.00 84.88 103 ALA A O 1
ATOM 732 N N . GLY A 1 104 ? 0.944 8.310 8.670 1.00 85.00 104 GLY A N 1
ATOM 733 C CA . GLY A 1 104 ? -0.521 8.238 8.660 1.00 85.00 104 GLY A CA 1
ATOM 734 C C . GLY A 1 104 ? -1.023 6.829 8.9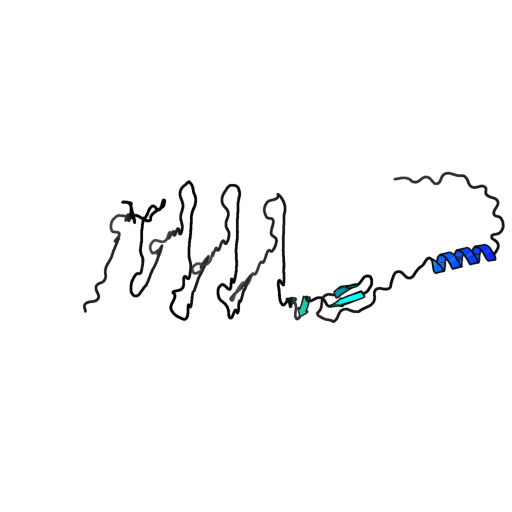76 1.00 85.00 104 GLY A C 1
ATOM 735 O O . GLY A 1 104 ? -1.899 6.652 9.815 1.00 85.00 104 GLY A O 1
ATOM 736 N N . VAL A 1 105 ? -0.421 5.820 8.339 1.00 87.12 105 VAL A N 1
ATOM 737 C CA . VAL A 1 105 ? -0.715 4.399 8.560 1.00 87.12 105 VAL A CA 1
ATOM 738 C C . VAL A 1 105 ? 0.604 3.644 8.668 1.00 87.12 105 VAL A C 1
ATOM 740 O O . VAL A 1 105 ? 1.473 3.778 7.809 1.00 87.12 105 VAL A O 1
ATOM 743 N N . ARG A 1 106 ? 0.753 2.835 9.720 1.00 85.06 106 ARG A N 1
ATOM 744 C CA . ARG A 1 106 ? 1.886 1.922 9.899 1.00 85.06 106 ARG A CA 1
ATOM 745 C C . ARG A 1 106 ? 1.351 0.522 10.170 1.00 85.06 106 ARG A C 1
ATOM 747 O O . ARG A 1 106 ? 0.712 0.299 11.193 1.00 85.06 106 ARG A O 1
ATOM 754 N N . GLY A 1 107 ? 1.626 -0.405 9.258 1.00 84.38 107 GLY A N 1
ATOM 755 C CA . GLY A 1 107 ? 1.354 -1.829 9.436 1.00 84.38 107 GLY A CA 1
ATOM 756 C C . GLY A 1 107 ? 2.642 -2.591 9.733 1.00 84.38 107 GLY A C 1
ATOM 757 O O . GLY A 1 107 ? 3.650 -2.372 9.067 1.00 84.38 107 GLY A O 1
ATOM 758 N N . THR A 1 108 ? 2.603 -3.492 10.713 1.00 85.00 108 THR A N 1
ATOM 759 C CA . THR A 1 108 ? 3.675 -4.457 10.989 1.00 85.00 108 THR A CA 1
ATOM 760 C C . THR A 1 108 ? 3.052 -5.841 11.006 1.00 85.00 108 THR A C 1
ATOM 762 O O . THR A 1 108 ? 2.042 -6.039 11.679 1.00 85.00 108 THR A O 1
ATOM 765 N N . ILE A 1 109 ? 3.657 -6.796 10.304 1.00 83.69 109 ILE A N 1
ATOM 766 C CA . ILE A 1 109 ? 3.241 -8.197 10.359 1.00 83.69 109 ILE A CA 1
ATOM 767 C C . ILE A 1 109 ? 4.417 -9.052 10.793 1.00 83.69 109 ILE A C 1
ATOM 769 O O . ILE A 1 109 ? 5.518 -8.928 10.263 1.00 83.69 109 ILE A O 1
ATOM 773 N N . LEU A 1 110 ? 4.152 -9.928 11.757 1.00 83.81 110 LEU A N 1
ATOM 774 C CA . LEU A 1 110 ? 5.056 -10.974 12.202 1.00 83.81 110 LEU A CA 1
ATOM 775 C C . LEU A 1 110 ? 4.357 -12.305 11.931 1.00 83.81 110 LEU A C 1
ATOM 777 O O . LEU A 1 110 ? 3.302 -12.577 12.498 1.00 83.81 110 LEU A O 1
ATOM 781 N N . SER A 1 111 ? 4.923 -13.108 11.037 1.00 84.00 111 SER A N 1
ATOM 782 C CA . SER A 1 111 ? 4.422 -14.442 10.713 1.00 84.00 111 SER A CA 1
ATOM 783 C C . SER A 1 111 ? 5.587 -15.417 10.684 1.00 84.00 111 SER A C 1
ATOM 785 O O . SER A 1 111 ? 6.646 -15.104 10.146 1.00 84.00 111 SER A O 1
ATOM 787 N N . SER A 1 112 ? 5.377 -16.607 11.239 1.00 84.69 112 SER A N 1
ATOM 788 C CA . SER A 1 112 ? 6.295 -17.744 11.123 1.00 84.69 112 SER A CA 1
ATOM 789 C C . SER A 1 112 ? 6.039 -18.591 9.870 1.00 84.69 112 SER A C 1
ATOM 791 O O . SER A 1 112 ? 6.688 -19.616 9.679 1.00 84.69 112 SER A O 1
ATOM 793 N N . THR A 1 113 ? 5.082 -18.194 9.027 1.00 80.75 113 THR A N 1
ATOM 794 C CA . THR A 1 113 ? 4.655 -18.927 7.827 1.00 80.75 113 THR A CA 1
ATOM 795 C C . THR A 1 113 ? 4.769 -18.060 6.573 1.00 80.75 113 THR A C 1
ATOM 797 O O . THR A 1 113 ? 4.770 -16.827 6.655 1.00 80.75 113 THR A O 1
ATOM 800 N N . ALA A 1 114 ? 4.858 -18.710 5.408 1.00 78.12 114 ALA A N 1
ATOM 801 C CA . ALA A 1 114 ? 4.920 -18.043 4.110 1.00 78.12 114 ALA A CA 1
ATOM 802 C C . ALA A 1 114 ? 3.645 -17.229 3.800 1.00 78.12 114 ALA A C 1
ATOM 804 O O . ALA A 1 114 ? 2.574 -17.491 4.344 1.00 78.12 114 ALA A O 1
ATOM 805 N N . ASN A 1 115 ? 3.756 -16.280 2.863 1.00 78.94 115 ASN A N 1
ATOM 806 C CA . ASN A 1 115 ? 2.640 -15.505 2.290 1.00 78.94 115 ASN A CA 1
ATOM 807 C C . ASN A 1 115 ? 1.932 -14.520 3.242 1.00 78.94 115 ASN A C 1
ATOM 809 O O . ASN A 1 115 ? 0.787 -14.125 3.007 1.00 78.94 115 ASN A O 1
ATOM 813 N N . ALA A 1 116 ? 2.608 -14.069 4.297 1.00 83.44 116 ALA A N 1
ATOM 814 C CA . ALA A 1 116 ? 2.107 -12.981 5.128 1.00 83.44 116 ALA A CA 1
ATOM 815 C C . ALA A 1 116 ? 1.981 -11.682 4.312 1.00 83.44 116 ALA A C 1
ATOM 817 O O . ALA A 1 116 ? 2.946 -11.230 3.698 1.00 83.44 116 ALA A O 1
ATOM 818 N N . THR A 1 117 ? 0.793 -11.072 4.308 1.00 83.06 117 THR A N 1
ATOM 819 C CA . THR A 1 117 ? 0.512 -9.891 3.478 1.00 83.06 117 THR A CA 1
ATOM 820 C C . THR A 1 117 ? 0.264 -8.662 4.338 1.00 83.06 117 THR A C 1
ATOM 822 O O . THR A 1 117 ? -0.765 -8.578 5.000 1.00 83.06 117 THR A O 1
ATOM 825 N N . GLY A 1 118 ? 1.206 -7.710 4.302 1.00 83.88 118 GLY A N 1
ATOM 826 C CA . GLY A 1 118 ? 1.151 -6.424 5.014 1.00 83.88 118 GLY A CA 1
ATOM 827 C C . GLY A 1 118 ? -0.090 -5.606 4.679 1.00 83.88 118 GLY A C 1
ATOM 828 O O . GLY A 1 118 ? -0.886 -5.252 5.545 1.00 83.88 118 GLY A O 1
ATOM 829 N N . VAL A 1 119 ? -0.227 -5.310 3.389 1.00 85.81 119 VAL A N 1
ATOM 830 C CA . VAL A 1 119 ? -1.318 -4.530 2.812 1.00 85.81 119 VAL A CA 1
ATOM 831 C C . VAL A 1 119 ? -1.718 -5.205 1.506 1.00 85.81 119 VAL A C 1
ATOM 833 O O . VAL A 1 119 ? -0.886 -5.357 0.614 1.00 85.81 119 VAL A O 1
ATOM 836 N N . LEU A 1 120 ? -2.986 -5.602 1.394 1.00 84.06 120 LEU A N 1
ATOM 837 C CA . LEU A 1 120 ? -3.572 -6.112 0.157 1.00 84.06 120 LEU A CA 1
ATOM 838 C C . LEU A 1 120 ? -4.580 -5.093 -0.373 1.00 84.06 120 LEU A C 1
ATOM 840 O O . LEU A 1 120 ? -5.678 -4.964 0.164 1.00 84.06 120 LEU A O 1
ATOM 844 N N . GLY A 1 121 ? -4.204 -4.370 -1.426 1.00 82.06 121 GLY A N 1
ATOM 845 C CA . GLY A 1 121 ? -5.113 -3.495 -2.164 1.00 82.06 121 GLY A CA 1
ATOM 846 C C . GLY A 1 121 ? -5.670 -4.221 -3.384 1.00 82.06 121 GLY A C 1
ATOM 847 O O . GLY A 1 121 ? -4.905 -4.622 -4.257 1.00 82.06 121 GLY A O 1
ATOM 848 N N . THR A 1 122 ? -6.992 -4.374 -3.468 1.00 82.69 122 THR A N 1
ATOM 849 C CA . THR A 1 122 ? -7.670 -4.805 -4.700 1.00 82.69 122 THR A CA 1
ATOM 850 C C . THR A 1 122 ? -8.552 -3.670 -5.186 1.00 82.69 122 THR A C 1
ATOM 852 O O . THR A 1 122 ? -9.245 -3.035 -4.394 1.00 82.69 122 THR A O 1
ATOM 855 N N . ALA A 1 123 ? -8.505 -3.384 -6.483 1.00 84.19 123 ALA A N 1
ATOM 856 C CA . ALA A 1 123 ? -9.374 -2.388 -7.079 1.00 84.19 123 ALA A CA 1
ATOM 857 C C . ALA A 1 123 ? -9.835 -2.862 -8.453 1.00 84.19 123 ALA A C 1
ATOM 859 O O . ALA A 1 123 ? -9.048 -3.361 -9.257 1.00 84.19 123 ALA A O 1
ATOM 860 N N . HIS A 1 124 ? -11.134 -2.735 -8.690 1.00 83.88 124 HIS A N 1
ATOM 861 C CA . HIS A 1 124 ? -11.798 -3.189 -9.898 1.00 83.88 124 HIS A CA 1
ATOM 862 C C . HIS A 1 124 ? -12.734 -2.088 -10.380 1.00 83.88 124 HIS A C 1
ATOM 864 O O . HIS A 1 124 ? -13.446 -1.485 -9.578 1.00 83.88 124 HIS A O 1
ATOM 870 N N . SER A 1 125 ? -12.749 -1.848 -11.687 1.00 81.00 125 SER A N 1
ATOM 871 C CA . SER A 1 125 ? -13.762 -1.015 -12.319 1.00 81.00 125 SER A CA 1
ATOM 872 C C . SER A 1 125 ? -14.295 -1.713 -13.559 1.00 81.00 125 SER A C 1
ATOM 874 O O . SER A 1 125 ? -13.520 -2.255 -14.346 1.00 81.00 125 SER A O 1
ATOM 876 N N . GLY A 1 126 ? -15.616 -1.668 -13.744 1.00 76.56 126 GLY A N 1
ATOM 877 C CA . GLY A 1 126 ? -16.260 -2.157 -14.961 1.00 76.56 126 GLY A CA 1
ATOM 878 C C . GLY A 1 126 ? -15.948 -1.295 -16.188 1.00 76.56 126 GLY A C 1
ATOM 879 O O . GLY A 1 126 ? -16.047 -1.794 -17.300 1.00 76.56 126 GLY A O 1
ATOM 880 N N . ASN A 1 127 ? -15.557 -0.025 -15.994 1.00 75.00 127 AS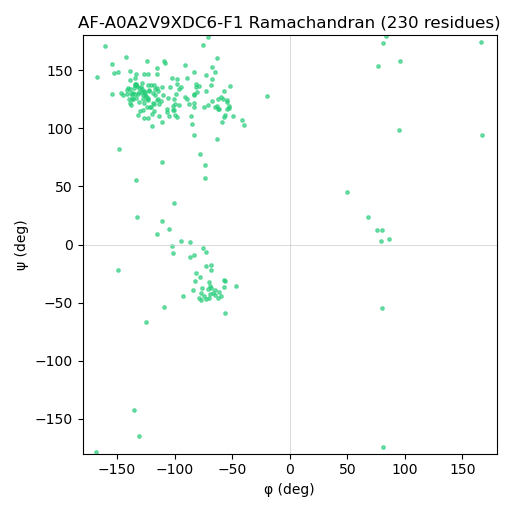N A N 1
ATOM 881 C CA . ASN A 1 127 ? -15.141 0.914 -17.044 1.00 75.00 127 ASN A CA 1
ATOM 882 C C . ASN A 1 127 ? -14.159 1.969 -16.489 1.00 75.00 127 ASN A C 1
ATOM 884 O O . ASN A 1 127 ? -14.298 2.411 -15.349 1.00 75.00 127 ASN A O 1
ATOM 888 N N . GLY A 1 128 ? -13.214 2.447 -17.301 1.00 75.06 128 GLY A N 1
ATOM 889 C CA . GLY A 1 128 ? -12.309 3.545 -16.925 1.00 75.06 128 GLY A CA 1
ATOM 890 C C . GLY A 1 128 ? -11.107 3.135 -16.064 1.00 75.06 128 GLY A C 1
ATOM 891 O O . GLY A 1 128 ? -10.848 1.954 -15.842 1.00 75.06 128 GLY A O 1
ATOM 892 N N . PHE A 1 129 ? -10.334 4.129 -15.617 1.00 75.69 129 PHE A N 1
ATOM 893 C CA . PHE A 1 129 ? -9.110 3.909 -14.844 1.00 75.69 129 PHE A CA 1
ATOM 894 C C . PHE A 1 129 ? -9.418 3.656 -13.368 1.00 75.69 129 PHE A C 1
ATOM 896 O O . PHE A 1 129 ? -10.193 4.386 -12.755 1.00 75.69 129 PHE A O 1
ATOM 903 N N . VAL A 1 130 ? -8.762 2.650 -12.790 1.00 82.12 130 VAL A N 1
ATOM 904 C CA . VAL A 1 130 ? -8.823 2.349 -11.360 1.00 82.12 130 VAL A CA 1
ATOM 905 C C . VAL A 1 130 ? -7.408 2.240 -10.804 1.00 82.12 130 VAL A C 1
ATOM 907 O O . VAL A 1 130 ? -6.524 1.675 -11.447 1.00 82.12 130 VAL A O 1
ATOM 910 N N . PHE A 1 131 ? -7.192 2.783 -9.609 1.00 82.44 131 PHE A N 1
ATOM 911 C CA . PHE A 1 131 ? -5.919 2.704 -8.902 1.00 82.44 131 PHE A CA 1
ATOM 912 C C . PHE A 1 131 ? -6.108 1.873 -7.634 1.00 82.44 131 PHE A C 1
ATOM 914 O O . PHE A 1 131 ? -6.983 2.176 -6.828 1.00 82.44 131 PHE A O 1
ATOM 921 N N . GLY A 1 132 ? -5.303 0.822 -7.460 1.00 82.88 132 GLY A N 1
ATOM 922 C CA . GLY A 1 132 ? -5.300 0.035 -6.220 1.00 82.88 132 GLY A CA 1
ATOM 923 C C . GLY A 1 132 ? -4.563 0.746 -5.089 1.00 82.88 132 GLY A C 1
ATOM 924 O O . GLY A 1 132 ? -5.076 0.864 -3.982 1.00 82.88 132 GLY A O 1
ATOM 925 N N . VAL A 1 133 ? -3.365 1.250 -5.391 1.00 84.25 133 VAL A N 1
ATOM 926 C CA . VAL A 1 133 ? -2.533 2.039 -4.479 1.00 84.25 133 VAL A CA 1
ATOM 927 C C . VAL A 1 133 ? -1.943 3.202 -5.267 1.00 84.25 133 VAL A C 1
ATOM 929 O O . VAL A 1 133 ? -1.369 3.004 -6.337 1.00 84.25 133 VAL A O 1
ATOM 932 N N . THR A 1 134 ? -2.070 4.415 -4.735 1.00 82.19 134 THR A N 1
ATOM 933 C CA . THR A 1 134 ? -1.444 5.617 -5.292 1.00 82.19 134 THR A CA 1
ATOM 934 C C . THR A 1 134 ? -0.588 6.259 -4.216 1.00 82.19 134 THR A C 1
ATOM 936 O O . THR A 1 134 ? -1.076 6.561 -3.131 1.00 82.19 134 THR A O 1
ATOM 939 N N . GLY A 1 135 ? 0.687 6.466 -4.526 1.00 83.00 135 GLY A N 1
ATOM 940 C CA . GLY A 1 135 ? 1.615 7.211 -3.691 1.00 83.00 135 GLY A CA 1
ATOM 941 C C . GLY A 1 135 ? 2.106 8.445 -4.436 1.00 83.00 135 GLY A C 1
ATOM 942 O O . GLY A 1 135 ? 2.462 8.357 -5.609 1.00 83.00 135 GLY A O 1
ATOM 943 N N . SER A 1 136 ? 2.106 9.597 -3.770 1.00 83.62 136 SER A N 1
ATOM 944 C CA . SER A 1 136 ? 2.591 10.865 -4.316 1.00 83.62 136 SER A CA 1
ATOM 945 C C . SER A 1 136 ? 3.375 11.601 -3.240 1.00 83.62 136 SER A C 1
ATOM 947 O O . SER A 1 136 ? 2.984 11.595 -2.074 1.00 83.62 136 SER A O 1
ATOM 949 N N . SER A 1 137 ? 4.462 12.254 -3.639 1.00 83.00 137 SER A N 1
ATOM 950 C CA . SER A 1 137 ? 5.259 13.112 -2.771 1.00 83.00 137 SER A CA 1
ATOM 951 C C . SER A 1 137 ? 5.455 14.468 -3.439 1.00 83.00 137 SER A C 1
ATOM 953 O O . SER A 1 137 ? 5.850 14.535 -4.599 1.00 83.00 137 SER A O 1
ATOM 955 N N . GLY A 1 138 ? 5.198 15.542 -2.690 1.00 80.50 138 GLY A N 1
ATOM 956 C CA . GLY A 1 138 ? 5.503 16.918 -3.098 1.00 80.50 138 GLY A CA 1
ATOM 957 C C . GLY A 1 138 ? 6.858 17.433 -2.599 1.00 80.50 138 GLY A C 1
ATOM 958 O O . GLY A 1 138 ? 7.161 18.605 -2.797 1.00 80.50 138 GLY A O 1
ATOM 959 N N . SER A 1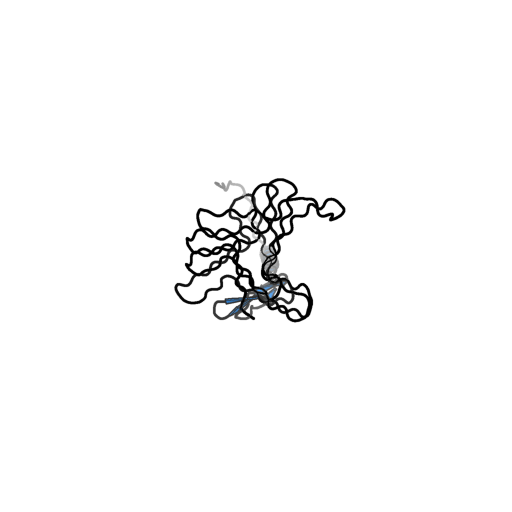 139 ? 7.647 16.602 -1.910 1.00 76.88 139 SER A N 1
ATOM 960 C CA . SER A 1 139 ? 8.976 16.981 -1.414 1.00 76.88 139 SER A CA 1
ATOM 961 C C . SER A 1 139 ? 10.040 16.835 -2.503 1.00 76.88 139 SER A C 1
ATOM 963 O O . SER A 1 139 ? 9.953 15.914 -3.313 1.00 76.88 139 SER A O 1
ATOM 965 N N . GLN A 1 140 ? 11.069 17.689 -2.469 1.00 76.75 140 GLN A N 1
ATOM 966 C CA . GLN A 1 140 ? 12.215 17.645 -3.392 1.00 76.75 140 GLN A CA 1
ATOM 967 C C . GLN A 1 140 ? 12.939 16.288 -3.376 1.00 76.75 140 GLN A C 1
ATOM 969 O O . GLN A 1 140 ? 13.436 15.851 -4.408 1.00 76.75 140 GLN A O 1
ATOM 974 N N . GLU A 1 141 ? 12.946 15.606 -2.227 1.00 78.88 141 GLU A N 1
ATOM 975 C CA . GLU A 1 141 ? 13.619 14.313 -2.023 1.00 78.88 141 GLU A CA 1
ATOM 976 C C . GLU A 1 141 ? 12.641 13.165 -1.720 1.00 78.88 141 GLU A C 1
ATOM 978 O O . GLU A 1 141 ? 13.042 12.083 -1.296 1.00 78.88 141 GLU A O 1
ATOM 983 N N . GLY A 1 142 ? 11.331 13.387 -1.851 1.00 73.56 142 GLY A N 1
ATOM 984 C CA . GLY A 1 142 ? 10.364 12.398 -1.381 1.00 73.56 142 GLY A CA 1
ATOM 985 C C . GLY A 1 142 ? 9.992 11.358 -2.438 1.00 73.56 142 GLY A C 1
ATOM 986 O O . GLY A 1 142 ? 9.817 11.669 -3.613 1.00 73.56 142 GLY A O 1
ATOM 987 N N . ALA A 1 143 ? 9.800 10.117 -1.998 1.00 78.56 143 ALA A N 1
ATOM 988 C CA . ALA A 1 143 ? 9.321 9.022 -2.832 1.00 78.56 143 ALA A CA 1
ATOM 989 C C . ALA A 1 143 ? 7.796 8.877 -2.719 1.00 78.56 143 ALA A C 1
ATOM 991 O O . ALA A 1 143 ? 7.248 8.884 -1.618 1.00 78.56 143 ALA A O 1
ATOM 992 N N . GLY A 1 144 ? 7.103 8.703 -3.849 1.00 81.06 144 GLY A N 1
ATOM 993 C CA . GLY A 1 144 ? 5.675 8.363 -3.842 1.00 81.06 144 GLY A CA 1
ATOM 994 C C . GLY A 1 144 ? 5.430 6.937 -3.338 1.00 81.06 144 GLY A C 1
ATOM 995 O O . GLY A 1 144 ? 4.573 6.718 -2.488 1.00 81.06 144 GLY A O 1
ATOM 996 N N . VAL A 1 145 ? 6.215 5.973 -3.832 1.00 83.81 145 VAL A N 1
ATOM 997 C CA . VAL A 1 145 ? 6.202 4.566 -3.405 1.00 83.81 145 VAL A CA 1
ATOM 998 C C . VAL A 1 145 ? 7.646 4.090 -3.270 1.00 83.81 145 VAL A C 1
ATOM 1000 O O . VAL A 1 145 ? 8.435 4.254 -4.197 1.00 83.81 145 VAL A O 1
ATOM 1003 N N . TYR A 1 146 ? 7.989 3.501 -2.126 1.00 80.56 146 TYR A N 1
ATOM 1004 C CA . TYR A 1 146 ? 9.322 2.970 -1.843 1.00 80.56 146 TYR A CA 1
ATOM 1005 C C . TYR A 1 146 ? 9.203 1.538 -1.317 1.00 80.56 146 TYR A C 1
ATOM 1007 O O . TYR A 1 146 ? 8.616 1.309 -0.260 1.00 80.56 146 TYR A O 1
ATOM 1015 N N . GLY A 1 147 ? 9.720 0.574 -2.082 1.00 81.06 147 GLY A N 1
ATOM 1016 C CA . GLY A 1 147 ? 9.716 -0.847 -1.733 1.00 81.06 147 GLY A CA 1
ATOM 1017 C C . GLY A 1 147 ? 11.132 -1.340 -1.452 1.00 81.06 147 GLY A C 1
ATOM 1018 O O . GLY A 1 147 ? 12.002 -1.226 -2.311 1.00 81.06 147 GLY A O 1
ATOM 1019 N N . VAL A 1 148 ? 11.356 -1.908 -0.266 1.00 79.25 148 VAL A N 1
ATOM 1020 C CA . VAL A 1 148 ? 12.625 -2.543 0.126 1.00 79.25 148 VAL A CA 1
ATOM 1021 C C . VAL A 1 148 ? 12.342 -3.979 0.523 1.00 79.25 148 VAL A C 1
ATOM 1023 O O . VAL A 1 148 ? 11.376 -4.246 1.236 1.00 79.25 148 VAL A O 1
ATOM 1026 N N . ASN A 1 149 ? 13.196 -4.897 0.081 1.00 79.56 149 ASN A N 1
ATOM 1027 C CA . ASN A 1 149 ? 13.102 -6.305 0.429 1.00 79.56 149 ASN A CA 1
ATOM 1028 C C . ASN A 1 149 ? 14.450 -6.800 0.971 1.00 79.56 149 ASN A C 1
ATOM 1030 O O . ASN A 1 149 ? 15.474 -6.663 0.306 1.00 79.56 149 ASN A O 1
ATOM 1034 N N . PHE A 1 150 ? 14.423 -7.383 2.169 1.00 77.12 150 PHE A N 1
ATOM 1035 C CA . PHE A 1 150 ? 15.547 -8.082 2.790 1.00 77.12 150 PHE A CA 1
ATOM 1036 C C . PHE A 1 150 ? 15.220 -9.579 2.841 1.00 77.12 150 PHE A C 1
ATOM 1038 O O . PHE A 1 150 ? 14.890 -10.119 3.896 1.00 77.12 150 PHE A O 1
ATOM 1045 N N . ALA A 1 151 ? 15.229 -10.245 1.686 1.00 74.81 151 ALA A N 1
ATOM 1046 C CA . ALA A 1 151 ? 15.007 -11.685 1.624 1.00 74.81 151 ALA A CA 1
ATOM 1047 C C . ALA A 1 151 ? 16.225 -12.417 2.215 1.00 74.81 151 ALA A C 1
ATOM 1049 O O . ALA A 1 151 ? 17.344 -12.270 1.723 1.00 74.81 151 ALA A O 1
ATOM 1050 N N . PHE A 1 152 ? 16.011 -13.203 3.273 1.00 64.38 152 PHE A N 1
ATOM 1051 C CA . PHE A 1 152 ? 17.030 -14.062 3.878 1.00 64.38 152 PHE A CA 1
ATOM 1052 C C . PHE A 1 152 ? 16.805 -15.509 3.423 1.00 64.38 152 PHE A C 1
ATOM 1054 O O . PHE A 1 152 ? 15.765 -16.085 3.724 1.00 64.38 152 PHE A O 1
ATOM 1061 N N . GLY A 1 153 ? 17.787 -16.098 2.733 1.00 56.75 153 GLY A N 1
ATOM 1062 C CA . GLY A 1 153 ? 17.756 -17.501 2.301 1.00 56.75 153 GLY A CA 1
ATOM 1063 C C . GLY A 1 153 ? 17.232 -17.719 0.875 1.00 56.75 153 GLY A C 1
ATOM 1064 O O . GLY A 1 153 ? 16.035 -17.813 0.649 1.00 56.75 153 GLY A O 1
ATOM 1065 N N . GLY A 1 154 ? 18.160 -17.864 -0.074 1.00 49.88 154 GLY A N 1
ATOM 1066 C CA . GLY A 1 154 ? 18.003 -18.697 -1.277 1.00 49.88 154 GLY A CA 1
ATOM 1067 C C . GLY A 1 154 ? 17.217 -18.153 -2.473 1.00 49.88 154 GLY A C 1
ATOM 1068 O O . GLY A 1 154 ? 17.768 -18.135 -3.568 1.00 49.88 154 GLY A O 1
ATOM 1069 N N . ASP A 1 155 ? 15.973 -17.705 -2.306 1.00 60.81 155 ASP A N 1
ATOM 1070 C CA . ASP A 1 155 ? 15.012 -17.765 -3.431 1.00 60.81 155 ASP A CA 1
ATOM 1071 C C . ASP A 1 155 ? 14.708 -16.422 -4.120 1.00 60.81 155 ASP A C 1
ATOM 1073 O O . ASP A 1 155 ? 13.793 -16.310 -4.936 1.00 60.81 155 ASP A O 1
ATOM 1077 N N . GLY A 1 156 ? 15.512 -15.394 -3.840 1.00 64.75 156 GLY A N 1
ATOM 1078 C CA . GLY A 1 156 ? 15.341 -14.061 -4.415 1.00 64.75 156 GLY A CA 1
ATOM 1079 C C . GLY A 1 156 ? 14.203 -13.266 -3.764 1.00 64.75 156 GLY A C 1
ATOM 1080 O O . GLY A 1 156 ? 13.261 -13.797 -3.183 1.00 64.75 156 GLY A O 1
ATOM 1081 N N . GLY A 1 157 ? 14.313 -11.942 -3.821 1.00 71.06 157 GLY A N 1
ATOM 1082 C CA . GLY A 1 157 ? 13.311 -11.025 -3.292 1.00 71.06 157 GLY A CA 1
ATOM 1083 C C . GLY A 1 157 ? 13.045 -9.905 -4.284 1.00 71.06 157 GLY A C 1
ATOM 1084 O O . GLY A 1 157 ? 13.978 -9.324 -4.831 1.00 71.06 157 GLY A O 1
ATOM 1085 N N . SER A 1 158 ? 11.775 -9.580 -4.515 1.00 76.31 158 SER A N 1
ATOM 1086 C CA . SER A 1 158 ? 11.388 -8.397 -5.287 1.00 76.31 158 SER A CA 1
ATOM 1087 C C . SER A 1 158 ? 11.026 -7.259 -4.336 1.00 76.31 158 SER A C 1
ATOM 1089 O O . SER A 1 158 ? 10.234 -7.459 -3.416 1.00 76.31 158 SER A O 1
ATOM 1091 N N . GLY A 1 159 ? 11.600 -6.070 -4.544 1.00 77.25 159 GLY A N 1
ATOM 1092 C CA . GLY A 1 159 ? 11.169 -4.848 -3.851 1.00 77.25 159 GLY A CA 1
ATOM 1093 C C . GLY A 1 159 ? 9.874 -4.286 -4.443 1.00 77.25 159 GLY A C 1
ATOM 1094 O O . GLY A 1 159 ? 8.965 -3.909 -3.709 1.00 77.25 159 GLY A O 1
ATOM 1095 N N . VAL A 1 160 ? 9.773 -4.290 -5.777 1.00 81.12 160 VAL A N 1
ATOM 1096 C CA . VAL A 1 160 ? 8.581 -3.902 -6.543 1.00 81.12 160 VAL A CA 1
ATOM 1097 C C . VAL A 1 160 ? 8.418 -4.874 -7.710 1.00 81.12 160 VAL A C 1
ATOM 1099 O O . VAL A 1 160 ? 9.344 -5.046 -8.499 1.00 81.12 160 VAL A O 1
ATOM 1102 N N . LEU A 1 161 ? 7.248 -5.504 -7.825 1.00 77.62 161 LEU A N 1
ATOM 1103 C CA . LEU A 1 161 ? 6.891 -6.383 -8.939 1.00 77.62 161 LEU A CA 1
ATOM 1104 C C . LEU A 1 161 ? 5.647 -5.825 -9.638 1.00 77.62 161 LEU A C 1
ATOM 1106 O O . LEU A 1 161 ? 4.592 -5.702 -9.021 1.00 77.62 161 LEU A O 1
ATOM 1110 N N . GLY A 1 162 ? 5.780 -5.482 -10.919 1.00 78.50 162 GLY A N 1
ATOM 1111 C CA . GLY A 1 162 ? 4.676 -5.016 -11.758 1.00 78.50 162 GLY A CA 1
ATOM 1112 C C . GLY A 1 162 ? 4.238 -6.094 -12.746 1.00 78.50 162 GLY A C 1
ATOM 1113 O O . GLY A 1 162 ? 5.055 -6.587 -13.519 1.00 78.50 162 GLY A O 1
ATOM 1114 N N . TYR A 1 163 ? 2.949 -6.432 -12.753 1.00 78.75 163 TYR A N 1
ATOM 1115 C CA . TYR A 1 163 ? 2.323 -7.266 -13.781 1.00 78.75 163 TYR A CA 1
ATOM 1116 C C . TYR A 1 163 ? 1.180 -6.489 -14.427 1.00 78.75 163 TYR A C 1
ATOM 1118 O O . TYR A 1 163 ? 0.350 -5.909 -13.728 1.00 78.75 163 TYR A O 1
ATOM 1126 N N . ALA A 1 164 ? 1.115 -6.497 -15.757 1.00 79.88 164 ALA A N 1
ATOM 1127 C CA . ALA A 1 164 ? 0.017 -5.885 -16.486 1.00 79.88 164 ALA A CA 1
ATOM 1128 C C . ALA A 1 164 ? -0.413 -6.789 -17.646 1.00 79.88 164 ALA A C 1
ATOM 1130 O O . ALA A 1 164 ? 0.384 -7.105 -18.527 1.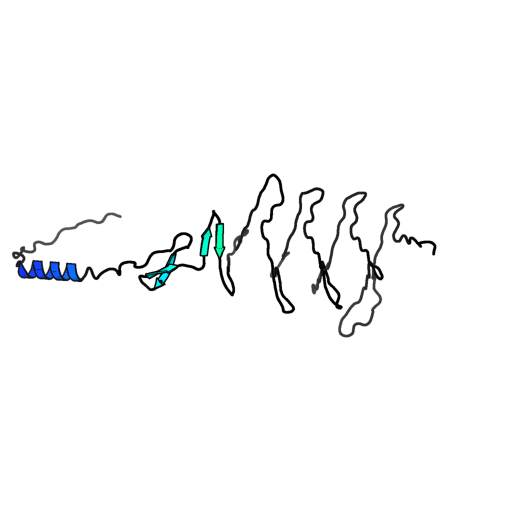00 79.88 164 ALA A O 1
ATOM 1131 N N . GLY A 1 165 ? -1.678 -7.215 -17.626 1.00 75.44 165 GLY A N 1
ATOM 1132 C CA . GLY A 1 165 ? -2.227 -8.212 -18.547 1.00 75.44 165 GLY A CA 1
ATOM 1133 C C . GLY A 1 165 ? -3.571 -7.798 -19.135 1.00 75.44 165 GLY A C 1
ATOM 1134 O O . GLY A 1 165 ? -4.548 -8.526 -18.979 1.00 75.44 165 GLY A O 1
ATOM 1135 N N . ALA A 1 166 ? -3.663 -6.622 -19.769 1.00 73.81 166 ALA A N 1
ATOM 1136 C CA . ALA A 1 166 ? -4.898 -6.277 -20.477 1.00 73.81 166 ALA A CA 1
ATOM 1137 C C . ALA A 1 166 ? -5.034 -7.092 -21.770 1.00 73.81 166 ALA A C 1
ATOM 1139 O O . ALA A 1 166 ? -4.054 -7.393 -22.450 1.00 73.81 166 ALA A O 1
ATOM 1140 N N . THR A 1 167 ? -6.274 -7.432 -22.111 1.00 73.25 167 THR A N 1
ATOM 1141 C CA . THR A 1 167 ? -6.623 -8.235 -23.291 1.00 73.25 167 THR A CA 1
ATOM 1142 C C . THR A 1 167 ? -6.789 -7.398 -24.565 1.00 73.25 167 THR A C 1
ATOM 1144 O O . THR A 1 167 ? -6.876 -7.961 -25.654 1.00 73.25 167 THR A O 1
ATOM 1147 N N . ALA A 1 168 ? -6.820 -6.066 -24.445 1.00 69.00 168 ALA A N 1
ATOM 1148 C CA . ALA A 1 168 ? -6.870 -5.113 -25.550 1.00 69.00 168 ALA A CA 1
ATOM 1149 C C . ALA A 1 168 ? -6.276 -3.752 -25.135 1.00 69.00 168 ALA A C 1
ATOM 1151 O O . ALA A 1 168 ? -6.304 -3.389 -23.959 1.00 69.00 168 ALA A O 1
ATOM 1152 N N . GLY A 1 169 ? -5.795 -2.982 -26.117 1.00 76.88 169 GLY A N 1
ATOM 1153 C CA . GLY A 1 169 ? -5.202 -1.655 -25.908 1.00 76.88 169 GLY A CA 1
ATOM 1154 C C . GLY A 1 169 ? -3.735 -1.682 -25.445 1.00 76.88 169 GLY A C 1
ATOM 1155 O O . GLY A 1 169 ? -3.178 -2.752 -25.200 1.00 76.88 169 GLY A O 1
ATOM 1156 N N . PRO A 1 170 ? -3.073 -0.511 -25.366 1.00 74.50 170 PRO A N 1
ATOM 1157 C CA . PRO A 1 170 ? -1.709 -0.417 -24.858 1.00 74.50 170 PRO A CA 1
ATOM 1158 C C . PRO A 1 170 ? -1.660 -0.725 -23.356 1.00 74.50 170 PRO A C 1
ATOM 1160 O O . PRO A 1 170 ? -2.491 -0.247 -22.584 1.00 74.50 170 PRO A O 1
ATOM 1163 N N . VAL A 1 171 ? -0.655 -1.499 -22.944 1.00 76.81 171 VAL A N 1
ATOM 1164 C CA . VAL A 1 171 ? -0.443 -1.940 -21.560 1.00 76.81 171 VAL A CA 1
ATOM 1165 C C . VAL A 1 171 ? 0.986 -1.639 -21.143 1.00 76.81 171 VAL A C 1
ATOM 1167 O O . VAL A 1 171 ? 1.924 -1.926 -21.882 1.00 76.81 171 VAL A O 1
ATOM 1170 N N . TRP A 1 172 ? 1.152 -1.104 -19.936 1.00 80.19 172 TRP A N 1
ATOM 1171 C CA . TRP A 1 172 ? 2.460 -0.877 -19.328 1.00 80.19 172 TRP A CA 1
ATOM 1172 C C . TRP A 1 172 ? 2.522 -1.597 -17.981 1.00 80.19 172 TRP A C 1
ATOM 1174 O O . TRP A 1 172 ? 1.680 -1.347 -17.123 1.00 80.19 172 TRP A O 1
ATOM 1184 N N . GLY A 1 173 ? 3.515 -2.472 -17.793 1.00 79.38 173 GLY A N 1
ATOM 1185 C CA . GLY A 1 173 ? 3.798 -3.090 -16.489 1.00 79.38 173 GLY A CA 1
ATOM 1186 C C . GLY A 1 173 ? 4.435 -2.102 -15.514 1.00 79.38 173 GLY A C 1
ATOM 1187 O O . GLY A 1 173 ? 3.994 -1.969 -14.377 1.00 79.38 173 GLY A O 1
ATOM 1188 N N . VAL A 1 174 ? 5.441 -1.365 -15.992 1.00 81.56 174 VAL A N 1
ATOM 1189 C CA . VAL A 1 174 ? 6.103 -0.267 -15.277 1.00 81.56 174 VAL A CA 1
ATOM 1190 C C . VAL A 1 174 ? 6.355 0.863 -16.271 1.00 81.56 174 VAL A C 1
ATOM 1192 O O . VAL A 1 174 ? 6.826 0.623 -17.383 1.00 81.56 174 VAL A O 1
ATOM 1195 N N . LYS A 1 175 ? 6.031 2.100 -15.885 1.00 79.25 175 LYS A N 1
ATOM 1196 C CA . LYS A 1 175 ? 6.274 3.295 -16.697 1.00 79.25 175 LYS A CA 1
ATOM 1197 C C . LYS A 1 175 ? 6.933 4.367 -15.839 1.00 79.25 175 LYS A C 1
ATOM 1199 O O . LYS A 1 175 ? 6.296 4.900 -14.937 1.00 79.25 175 LYS A O 1
ATOM 1204 N N . GLY A 1 176 ? 8.199 4.656 -16.120 1.00 80.81 176 GLY A N 1
ATOM 1205 C CA . GLY A 1 176 ? 8.961 5.717 -15.464 1.00 80.81 176 GLY A CA 1
ATOM 1206 C C . GLY A 1 176 ? 9.071 6.954 -16.354 1.00 80.81 176 GLY A C 1
ATOM 1207 O O . GLY A 1 176 ? 9.223 6.835 -17.568 1.00 80.81 176 GLY A O 1
ATOM 1208 N N . TYR A 1 177 ? 9.014 8.136 -15.743 1.00 80.62 177 TYR A N 1
ATOM 1209 C CA . TYR A 1 177 ? 9.302 9.417 -16.383 1.00 80.62 177 TYR A CA 1
ATOM 1210 C C . TYR A 1 177 ? 10.261 10.201 -15.495 1.00 80.62 177 TYR A C 1
ATOM 1212 O O . TYR A 1 177 ? 9.999 10.354 -14.306 1.00 80.62 177 TYR A O 1
ATOM 1220 N N . ALA A 1 178 ? 11.332 10.735 -16.074 1.00 84.06 178 ALA A N 1
ATOM 1221 C CA . ALA A 1 178 ? 12.227 11.662 -15.397 1.00 84.06 178 ALA A CA 1
ATOM 1222 C C . ALA A 1 178 ? 12.291 12.953 -16.220 1.00 84.06 178 ALA A C 1
ATOM 1224 O O . ALA A 1 178 ? 12.822 12.958 -17.324 1.00 84.06 178 ALA A O 1
ATOM 1225 N N . ASN A 1 179 ? 11.693 14.031 -15.705 1.00 77.56 179 ASN A N 1
ATOM 1226 C CA . ASN A 1 179 ? 11.618 15.331 -16.386 1.00 77.56 179 ASN A CA 1
ATOM 1227 C C . ASN A 1 179 ? 12.669 16.326 -15.859 1.00 77.56 179 ASN A C 1
ATOM 1229 O O . ASN A 1 179 ? 12.394 17.511 -15.700 1.00 77.56 179 ASN A O 1
ATOM 1233 N N . SER A 1 180 ? 13.853 15.821 -15.515 1.00 81.00 180 SER A N 1
ATOM 1234 C CA . SER A 1 180 ? 14.996 16.623 -15.075 1.00 81.00 180 SER A CA 1
ATOM 1235 C C . SER A 1 180 ? 16.117 16.481 -16.096 1.00 81.00 180 SER A C 1
ATOM 1237 O O . SER A 1 180 ? 16.273 15.409 -16.682 1.00 81.00 180 SER A O 1
ATOM 1239 N N . THR A 1 181 ? 16.905 17.539 -16.290 1.00 76.69 181 THR A N 1
ATOM 1240 C CA . THR A 1 181 ? 18.097 17.519 -17.155 1.00 76.69 181 THR A CA 1
ATOM 1241 C C . THR A 1 181 ? 19.095 16.445 -16.731 1.00 76.69 181 THR A C 1
ATOM 1243 O O . THR A 1 181 ? 19.737 15.849 -17.587 1.00 76.69 181 THR A O 1
ATOM 1246 N N . ASP A 1 182 ? 19.132 16.142 -15.431 1.00 78.31 182 ASP A N 1
ATOM 1247 C CA . ASP A 1 182 ? 19.969 15.105 -14.817 1.00 78.31 182 ASP A CA 1
ATOM 1248 C C . ASP A 1 182 ? 19.126 13.926 -14.289 1.00 78.31 182 ASP A C 1
ATOM 1250 O O . ASP A 1 182 ? 19.521 13.191 -13.385 1.00 78.31 182 ASP A O 1
ATOM 1254 N N . GLY A 1 183 ? 17.899 13.779 -14.797 1.00 77.81 183 GLY A N 1
ATOM 1255 C CA . GLY A 1 183 ? 16.935 12.804 -14.305 1.00 77.81 183 GLY A CA 1
ATOM 1256 C C . GLY A 1 183 ? 17.285 11.370 -14.696 1.00 77.81 183 GLY A C 1
ATOM 1257 O O . GLY A 1 183 ? 17.509 11.068 -15.865 1.00 77.81 183 GLY A O 1
ATOM 1258 N N . ILE A 1 184 ? 17.235 10.456 -13.727 1.00 78.69 184 ILE A N 1
ATOM 1259 C CA . ILE A 1 184 ? 17.385 9.020 -13.971 1.00 78.69 184 ILE A CA 1
ATOM 1260 C C . ILE A 1 184 ? 15.996 8.376 -13.969 1.00 78.69 184 ILE A C 1
ATOM 1262 O O . ILE A 1 184 ? 15.300 8.388 -12.957 1.00 78.69 184 ILE A O 1
ATOM 1266 N N . GLY A 1 185 ? 15.572 7.824 -15.111 1.00 81.50 185 GLY A N 1
ATOM 1267 C CA . GLY A 1 185 ? 14.263 7.167 -15.234 1.00 81.50 185 GLY A CA 1
ATOM 1268 C C . GLY A 1 185 ? 14.210 5.791 -14.566 1.00 81.50 185 GLY A C 1
ATOM 1269 O O . GLY A 1 185 ? 13.248 5.479 -13.868 1.00 81.50 185 GLY A O 1
ATOM 1270 N N . VAL A 1 186 ? 15.246 4.973 -14.780 1.00 82.94 186 VAL A N 1
ATOM 1271 C CA . VAL A 1 186 ? 15.431 3.651 -14.165 1.00 82.94 186 VAL A CA 1
ATOM 1272 C C . VAL A 1 186 ? 16.922 3.452 -13.910 1.00 82.94 186 VAL A C 1
ATOM 1274 O O . VAL A 1 186 ? 17.727 3.615 -14.824 1.00 82.94 186 VAL A O 1
ATOM 1277 N N . GLN A 1 187 ? 17.283 3.077 -12.684 1.00 79.94 187 GLN A N 1
ATOM 1278 C CA . GLN A 1 187 ? 18.641 2.675 -12.322 1.00 79.94 187 GLN A CA 1
ATOM 1279 C C . GLN A 1 187 ? 18.605 1.267 -11.737 1.00 79.94 187 GLN A C 1
ATOM 1281 O O . GLN A 1 187 ? 17.866 1.009 -10.788 1.00 79.94 187 GLN A O 1
ATOM 1286 N N . GLY A 1 188 ? 19.406 0.367 -12.300 1.00 82.00 188 GLY A N 1
ATOM 1287 C CA . GLY A 1 188 ? 19.634 -0.972 -11.767 1.00 82.00 188 GLY A CA 1
ATOM 1288 C C . GLY A 1 188 ? 21.116 -1.159 -11.460 1.00 82.00 188 GLY A C 1
ATOM 1289 O O . GLY A 1 188 ? 21.965 -0.752 -12.249 1.00 82.00 188 GLY A O 1
ATOM 1290 N N . SER A 1 189 ? 21.426 -1.763 -10.317 1.00 81.81 189 SER A N 1
ATOM 1291 C CA . SER A 1 189 ? 22.772 -2.221 -9.970 1.00 81.81 189 SER A CA 1
ATOM 1292 C C . SER A 1 189 ? 22.662 -3.658 -9.490 1.00 81.81 189 SER A C 1
ATOM 1294 O O . SER A 1 189 ? 21.896 -3.947 -8.571 1.00 81.81 189 SER A O 1
ATOM 1296 N N . ALA A 1 190 ? 23.390 -4.559 -10.141 1.00 82.69 190 ALA A N 1
ATOM 1297 C CA . ALA A 1 190 ? 23.407 -5.970 -9.802 1.00 82.69 190 ALA A CA 1
ATOM 1298 C C . ALA A 1 190 ? 24.784 -6.564 -10.126 1.00 82.69 190 ALA A C 1
ATOM 1300 O O . ALA A 1 190 ? 25.413 -6.131 -11.092 1.00 82.69 190 ALA A O 1
ATOM 1301 N N . PRO A 1 191 ? 25.241 -7.574 -9.365 1.00 80.19 191 PRO A N 1
ATOM 1302 C CA . PRO A 1 191 ? 26.523 -8.231 -9.619 1.00 80.19 191 PRO A CA 1
ATOM 1303 C C . PRO A 1 191 ? 26.546 -9.061 -10.913 1.00 80.19 191 PRO A C 1
ATOM 1305 O O . PRO A 1 191 ? 27.626 -9.391 -11.388 1.00 80.19 191 PRO A O 1
ATOM 1308 N N . PHE A 1 192 ? 25.380 -9.402 -11.475 1.00 80.69 192 PHE A N 1
ATOM 1309 C CA . PHE A 1 192 ? 25.267 -10.237 -12.676 1.00 80.69 192 PHE A CA 1
ATOM 1310 C C . PHE A 1 192 ? 24.453 -9.542 -13.773 1.00 80.69 192 PHE A C 1
ATOM 1312 O O . PHE A 1 192 ? 25.001 -9.152 -14.797 1.00 80.69 192 PHE A O 1
ATOM 1319 N N . GLU A 1 193 ? 23.155 -9.333 -13.544 1.00 81.44 193 GLU A N 1
ATOM 1320 C CA . GLU A 1 193 ? 22.236 -8.770 -14.538 1.00 81.44 193 GLU A CA 1
ATOM 1321 C C . GLU A 1 193 ? 21.503 -7.556 -13.958 1.00 81.44 193 GLU A C 1
ATOM 1323 O O . GLU A 1 193 ? 20.661 -7.692 -13.072 1.00 81.44 193 GLU A O 1
ATOM 1328 N N . GLY A 1 194 ? 21.839 -6.350 -14.430 1.00 79.50 194 GLY A N 1
ATOM 1329 C CA . GLY A 1 194 ? 21.222 -5.104 -13.950 1.00 79.50 194 GLY A CA 1
ATOM 1330 C C . GLY A 1 194 ? 19.870 -4.783 -14.599 1.00 79.50 194 GLY A C 1
ATOM 1331 O O . GLY A 1 194 ? 19.009 -4.177 -13.963 1.00 79.50 194 GLY A O 1
ATOM 1332 N N . LEU A 1 195 ? 19.683 -5.182 -15.861 1.00 82.94 195 LEU A N 1
ATOM 1333 C CA . LEU A 1 195 ? 18.451 -5.008 -16.630 1.00 82.94 195 LEU A CA 1
ATOM 1334 C C . LEU A 1 195 ? 18.375 -6.081 -17.720 1.00 82.94 195 LEU A C 1
ATOM 1336 O O . LEU A 1 195 ? 19.304 -6.219 -18.513 1.00 82.94 195 LEU A O 1
ATOM 1340 N N . VAL A 1 196 ? 17.243 -6.779 -17.809 1.00 79.75 196 VAL A N 1
ATOM 1341 C CA . VAL A 1 196 ? 16.952 -7.727 -18.891 1.00 79.75 196 VAL A CA 1
ATOM 1342 C C . VAL A 1 196 ? 15.616 -7.353 -19.524 1.00 79.75 196 VAL A C 1
ATOM 1344 O O . VAL A 1 196 ? 14.590 -7.302 -18.847 1.00 79.75 196 VAL A O 1
ATOM 1347 N N . GLY A 1 197 ? 15.626 -7.078 -20.828 1.00 76.75 197 GLY A N 1
ATOM 1348 C CA . GLY A 1 197 ? 14.421 -6.857 -21.627 1.00 76.75 197 GLY A CA 1
ATOM 1349 C C . GLY A 1 197 ? 14.154 -8.057 -22.529 1.00 76.75 197 GLY A C 1
ATOM 1350 O O . GLY A 1 197 ? 14.953 -8.344 -23.417 1.00 76.75 197 GLY A O 1
ATOM 1351 N N . VAL A 1 198 ? 13.031 -8.750 -22.327 1.00 74.38 198 VAL A N 1
ATOM 1352 C CA . VAL A 1 198 ? 12.589 -9.855 -23.193 1.00 74.38 198 VAL A CA 1
ATOM 1353 C C . VAL A 1 198 ? 11.241 -9.493 -23.802 1.00 74.38 198 VAL A C 1
ATOM 1355 O O . VAL A 1 198 ? 10.271 -9.277 -23.078 1.00 74.38 198 VAL A O 1
ATOM 1358 N N . ALA A 1 199 ? 11.158 -9.468 -25.131 1.00 69.56 199 ALA A N 1
ATOM 1359 C CA . ALA A 1 199 ? 9.884 -9.427 -25.840 1.00 69.56 199 ALA A CA 1
ATOM 1360 C C . ALA A 1 199 ? 9.556 -10.828 -26.357 1.00 69.56 199 ALA A C 1
ATOM 1362 O O . ALA A 1 199 ? 10.268 -11.372 -27.197 1.00 69.56 199 ALA A O 1
ATOM 1363 N N . GLN A 1 200 ? 8.474 -11.410 -25.850 1.00 66.38 200 GLN A N 1
ATOM 1364 C CA . GLN A 1 200 ? 7.983 -12.717 -26.270 1.00 66.38 200 GLN A CA 1
ATOM 1365 C C . GLN A 1 200 ? 6.458 -12.693 -26.337 1.00 66.38 200 GLN A C 1
ATOM 1367 O O . GLN A 1 200 ? 5.794 -12.157 -25.450 1.00 66.38 200 GLN A O 1
ATOM 1372 N N . THR A 1 201 ? 5.894 -13.235 -27.416 1.00 62.25 201 THR A N 1
ATOM 1373 C CA . THR A 1 201 ? 4.444 -13.370 -27.583 1.00 62.25 201 THR A CA 1
ATOM 1374 C C . THR A 1 201 ? 4.043 -14.799 -27.248 1.00 62.25 201 THR A C 1
ATOM 1376 O O . THR A 1 201 ? 4.363 -15.732 -27.978 1.00 62.25 201 THR A O 1
ATOM 1379 N N . CYS A 1 202 ? 3.329 -14.983 -26.141 1.00 61.47 202 CYS A N 1
ATOM 1380 C CA . CYS A 1 202 ? 2.901 -16.305 -25.691 1.00 61.47 202 CYS A CA 1
ATOM 1381 C C . CYS A 1 202 ? 1.439 -16.541 -26.086 1.00 61.47 202 CYS A C 1
ATOM 1383 O O . CYS A 1 202 ? 0.562 -15.787 -25.670 1.00 61.47 202 CYS A O 1
ATOM 1385 N N . LYS A 1 203 ? 1.168 -17.589 -26.880 1.00 56.81 203 LYS A N 1
ATOM 1386 C CA . LYS A 1 203 ? -0.207 -18.017 -27.209 1.00 56.81 203 LYS A CA 1
ATOM 1387 C C . LYS A 1 203 ? -0.569 -19.345 -26.533 1.00 56.81 203 LYS A C 1
ATOM 1389 O O . LYS A 1 203 ? -1.546 -19.393 -25.800 1.00 56.81 203 LYS A O 1
ATOM 1394 N N . THR A 1 204 ? 0.237 -20.393 -26.718 1.00 65.88 204 THR A N 1
ATOM 1395 C CA . THR A 1 204 ? 0.067 -21.718 -26.065 1.00 65.88 204 THR A CA 1
ATOM 1396 C C . THR A 1 204 ? 1.389 -22.460 -25.816 1.00 65.88 204 THR A C 1
ATOM 1398 O O . THR A 1 204 ? 1.466 -23.284 -24.914 1.00 65.88 204 THR A O 1
ATOM 1401 N N . THR A 1 205 ? 2.453 -22.125 -26.551 1.00 58.19 205 THR A N 1
ATOM 1402 C CA . THR A 1 205 ? 3.852 -22.484 -26.266 1.00 58.19 205 THR A CA 1
ATOM 1403 C 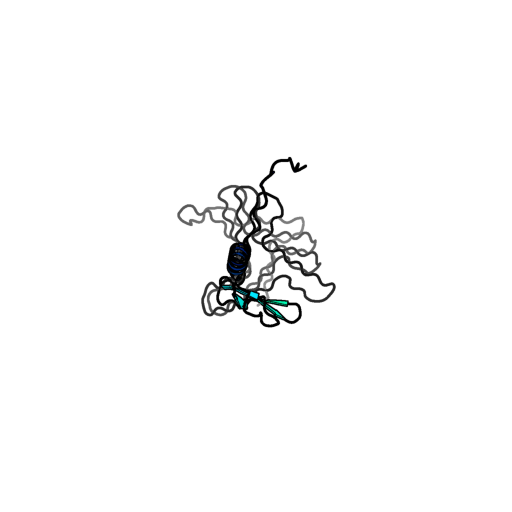C . THR A 1 205 ? 4.687 -21.206 -26.314 1.00 58.19 205 THR A C 1
ATOM 1405 O O . THR A 1 205 ? 4.524 -20.422 -27.252 1.00 58.19 205 THR A O 1
ATOM 1408 N N . CYS A 1 206 ? 5.561 -20.975 -25.331 1.00 62.16 206 CYS A N 1
ATOM 1409 C CA . CYS A 1 206 ? 6.466 -19.819 -25.290 1.00 62.16 206 CYS A CA 1
ATOM 1410 C C . CYS A 1 206 ? 7.598 -19.987 -26.318 1.00 62.16 206 CYS A C 1
ATOM 1412 O O . CYS A 1 206 ? 8.747 -20.220 -25.957 1.00 62.16 206 CYS A O 1
ATOM 1414 N N . LEU A 1 207 ? 7.264 -19.935 -27.608 1.00 62.12 207 LEU A N 1
ATOM 1415 C CA . LEU A 1 207 ? 8.259 -19.857 -28.670 1.00 62.12 207 LEU A CA 1
ATOM 1416 C C . LEU A 1 207 ? 8.663 -18.387 -28.831 1.00 62.12 207 LEU A C 1
ATOM 1418 O O . LEU A 1 207 ? 7.785 -17.560 -29.104 1.00 62.12 207 LEU A O 1
ATOM 1422 N N . PRO A 1 208 ? 9.955 -18.044 -28.685 1.00 58.28 208 PRO A N 1
ATOM 1423 C CA . PRO A 1 208 ? 10.442 -16.704 -28.972 1.00 58.28 208 PRO A CA 1
ATOM 1424 C C . PRO A 1 208 ? 10.065 -16.347 -30.411 1.00 58.28 208 PRO A C 1
ATOM 1426 O O . PRO A 1 208 ? 10.542 -16.959 -31.365 1.00 58.28 208 PRO A O 1
ATOM 1429 N N . THR A 1 209 ? 9.149 -15.399 -30.575 1.00 59.53 209 THR A N 1
ATOM 1430 C CA . THR A 1 209 ? 8.790 -14.850 -31.885 1.00 59.53 209 THR A CA 1
ATOM 1431 C C . THR A 1 209 ? 9.556 -13.550 -32.067 1.00 59.53 209 THR A C 1
ATOM 1433 O O . THR A 1 209 ? 9.743 -12.810 -31.102 1.00 59.53 209 THR A O 1
ATOM 1436 N N . ALA A 1 210 ? 10.022 -13.266 -33.283 1.00 56.72 210 ALA A N 1
ATOM 1437 C CA . ALA A 1 210 ? 10.751 -12.032 -33.556 1.00 56.72 210 ALA A CA 1
ATOM 1438 C C . ALA A 1 210 ? 9.886 -10.809 -33.202 1.00 56.72 210 ALA A C 1
ATOM 1440 O O . ALA A 1 210 ? 8.761 -10.669 -33.680 1.00 56.72 210 ALA A O 1
ATOM 1441 N N . GLY A 1 211 ? 10.423 -9.931 -32.360 1.00 68.88 211 GLY A N 1
ATOM 1442 C CA . GLY A 1 211 ? 9.779 -8.706 -31.905 1.00 68.88 211 GLY A CA 1
ATOM 1443 C C . GLY A 1 211 ? 10.813 -7.723 -31.365 1.00 68.88 211 GLY A C 1
ATOM 1444 O O . GLY A 1 211 ? 11.988 -8.057 -31.205 1.00 68.88 211 GLY A O 1
ATOM 1445 N N . THR A 1 212 ? 10.394 -6.491 -31.097 1.00 70.44 212 THR A N 1
ATOM 1446 C CA . THR A 1 212 ? 11.285 -5.455 -30.567 1.00 70.44 212 THR A CA 1
ATOM 1447 C C . THR A 1 212 ? 11.377 -5.568 -29.045 1.00 70.44 212 THR A C 1
ATOM 1449 O O . THR A 1 212 ? 10.461 -5.161 -28.337 1.00 70.44 212 THR A O 1
ATOM 1452 N N . ALA A 1 213 ? 12.486 -6.117 -28.538 1.00 68.06 213 ALA A N 1
ATOM 1453 C CA . ALA A 1 213 ? 12.761 -6.224 -27.097 1.00 68.06 213 ALA A CA 1
ATOM 1454 C C . ALA A 1 213 ? 13.129 -4.882 -26.437 1.00 68.06 213 ALA A C 1
ATOM 1456 O O . ALA A 1 213 ? 13.015 -4.738 -25.222 1.00 68.06 213 ALA A O 1
ATOM 1457 N N . GLY A 1 214 ? 13.524 -3.890 -27.238 1.00 72.44 214 GLY A N 1
ATOM 1458 C CA . GLY A 1 214 ? 13.789 -2.529 -26.788 1.00 72.44 214 GLY A CA 1
ATOM 1459 C C . GLY A 1 214 ? 13.923 -1.565 -27.963 1.00 72.44 214 GLY A C 1
ATOM 1460 O O . GLY A 1 214 ? 14.434 -1.931 -29.021 1.00 72.44 214 GLY A O 1
ATOM 1461 N N . VAL A 1 215 ? 13.451 -0.334 -27.775 1.00 78.31 215 VAL A N 1
ATOM 1462 C CA . VAL A 1 215 ? 13.731 0.806 -28.654 1.00 78.31 215 VAL A CA 1
ATOM 1463 C C . VAL A 1 215 ? 14.464 1.826 -27.806 1.00 78.31 215 VAL A C 1
ATOM 1465 O O . VAL A 1 215 ? 13.929 2.287 -26.799 1.00 78.31 215 VAL A O 1
ATOM 1468 N N . PHE A 1 216 ? 15.677 2.174 -28.214 1.00 79.75 216 PHE A N 1
ATOM 1469 C CA . PHE A 1 216 ? 16.457 3.221 -27.577 1.00 79.75 216 PHE A CA 1
ATOM 1470 C C . PHE A 1 216 ? 16.602 4.371 -28.564 1.00 79.75 216 PHE A C 1
ATOM 1472 O O . PHE A 1 216 ? 17.133 4.187 -29.657 1.00 79.75 216 PHE A O 1
ATOM 1479 N N . THR A 1 217 ? 16.133 5.550 -28.174 1.00 80.44 217 THR A N 1
ATOM 1480 C CA . THR A 1 217 ? 16.272 6.770 -28.968 1.00 80.44 217 THR A CA 1
ATOM 1481 C C . THR A 1 217 ? 16.950 7.811 -28.099 1.00 80.44 217 THR A C 1
ATOM 1483 O O . THR A 1 217 ? 16.493 8.071 -26.986 1.00 80.44 217 THR A O 1
ATOM 1486 N N . THR A 1 218 ? 18.023 8.417 -28.597 1.00 80.00 218 THR A N 1
ATOM 1487 C CA . THR A 1 218 ? 18.685 9.546 -27.940 1.00 80.00 218 THR A CA 1
ATOM 1488 C C . THR A 1 218 ? 18.564 10.802 -28.791 1.00 80.00 218 THR A C 1
ATOM 1490 O O . THR A 1 218 ? 18.426 10.741 -30.013 1.00 80.00 218 THR A O 1
ATOM 1493 N N . GLY A 1 219 ? 18.579 11.963 -28.132 1.00 80.75 219 GLY A N 1
ATOM 1494 C CA . GLY A 1 219 ? 18.819 13.234 -28.812 1.00 80.75 219 GLY A CA 1
ATOM 1495 C C . GLY A 1 219 ? 20.278 13.356 -29.266 1.00 80.75 219 GLY A C 1
ATOM 1496 O O . GLY A 1 219 ? 21.103 12.479 -29.001 1.00 80.75 219 GLY A O 1
ATOM 1497 N N . SER A 1 220 ? 20.616 14.468 -29.923 1.00 78.75 220 SER A N 1
ATOM 1498 C CA . SER A 1 220 ? 21.997 14.760 -30.330 1.00 78.75 220 SER A CA 1
ATOM 1499 C C . SER A 1 220 ? 22.956 14.661 -29.134 1.00 78.75 220 SER A C 1
ATOM 1501 O O . SER A 1 220 ? 22.805 15.402 -28.167 1.00 78.75 220 SER A O 1
ATOM 1503 N N . GLY A 1 221 ? 23.940 13.757 -29.208 1.00 74.19 221 GLY A N 1
ATOM 1504 C CA . GLY A 1 221 ? 24.986 13.587 -28.189 1.00 74.19 221 GLY A CA 1
ATOM 1505 C C . GLY A 1 221 ? 24.645 12.672 -27.003 1.00 74.19 221 GLY A C 1
ATOM 1506 O O . GLY A 1 221 ? 25.459 12.561 -26.092 1.00 74.19 221 GLY A O 1
ATOM 1507 N N . GLY A 1 222 ? 23.483 12.010 -26.985 1.00 78.00 222 GLY A N 1
ATOM 1508 C CA . GLY A 1 222 ? 23.136 11.072 -25.910 1.00 78.00 222 GLY A CA 1
ATOM 1509 C C . GLY A 1 222 ? 23.730 9.674 -26.117 1.00 78.00 222 GLY A C 1
ATOM 1510 O O . GLY A 1 222 ? 23.541 9.071 -27.175 1.00 78.00 222 GLY A O 1
ATOM 1511 N N . ASN A 1 223 ? 24.391 9.135 -25.088 1.00 79.12 223 ASN A N 1
ATOM 1512 C CA . ASN A 1 223 ? 24.861 7.748 -25.069 1.00 79.12 223 ASN A CA 1
ATOM 1513 C C . ASN A 1 223 ? 23.708 6.789 -24.738 1.00 79.12 223 ASN A C 1
ATOM 1515 O O . ASN A 1 223 ? 22.932 7.049 -23.822 1.00 79.12 223 ASN A O 1
ATOM 1519 N N . ILE A 1 224 ? 23.613 5.669 -25.457 1.00 79.12 224 ILE A N 1
ATOM 1520 C CA . ILE A 1 224 ? 22.594 4.631 -25.211 1.00 79.12 224 ILE A CA 1
ATOM 1521 C C . ILE A 1 224 ? 23.132 3.553 -24.266 1.00 79.12 224 ILE A C 1
ATOM 1523 O O . ILE A 1 224 ? 22.452 3.143 -23.331 1.00 79.12 224 ILE A O 1
ATOM 1527 N N . VAL A 1 225 ? 24.367 3.110 -24.503 1.00 80.12 225 VAL A N 1
ATOM 1528 C CA . VAL A 1 225 ? 25.080 2.146 -23.663 1.00 80.12 225 VAL A CA 1
ATOM 1529 C C . VAL A 1 225 ? 26.506 2.646 -23.497 1.00 80.12 225 VAL A C 1
ATOM 1531 O O . VAL A 1 225 ? 27.192 2.893 -24.486 1.00 80.12 225 VAL A O 1
ATOM 1534 N N . VAL A 1 226 ? 26.949 2.788 -22.250 1.00 75.56 226 VAL A N 1
ATOM 1535 C CA . VAL A 1 226 ? 28.346 3.069 -21.905 1.00 75.56 226 VAL A CA 1
ATOM 1536 C C . VAL A 1 226 ? 28.828 1.916 -21.041 1.00 75.56 226 VAL A C 1
ATOM 1538 O O . VAL A 1 226 ? 28.339 1.725 -19.931 1.00 75.56 226 VAL A O 1
ATOM 1541 N N . GLY A 1 227 ? 29.755 1.123 -21.567 1.00 76.44 227 GLY A N 1
ATOM 1542 C CA . GLY A 1 227 ? 30.466 0.124 -20.779 1.00 76.44 227 GLY A CA 1
ATOM 1543 C C . GLY A 1 227 ? 31.708 0.760 -20.175 1.00 76.44 227 GLY A C 1
ATOM 1544 O O . GLY A 1 227 ? 32.518 1.316 -20.911 1.00 76.44 227 GLY A O 1
ATOM 1545 N N . ASN A 1 228 ? 31.864 0.679 -18.856 1.00 75.94 228 ASN A N 1
ATOM 1546 C CA . ASN A 1 228 ? 33.151 0.928 -18.222 1.00 75.94 228 ASN A CA 1
ATOM 1547 C C . ASN A 1 228 ? 33.802 -0.435 -17.979 1.00 75.94 228 ASN A C 1
ATOM 1549 O O . ASN A 1 228 ? 33.298 -1.222 -17.177 1.00 75.94 228 ASN A O 1
ATOM 1553 N N . VAL A 1 229 ? 34.859 -0.745 -18.725 1.00 72.75 229 VAL A N 1
ATOM 1554 C CA . VAL A 1 229 ? 35.659 -1.941 -18.466 1.00 72.75 229 VAL A CA 1
ATOM 1555 C C . VAL A 1 229 ? 36.669 -1.521 -17.410 1.00 72.75 229 VAL A C 1
ATOM 1557 O O . VAL A 1 229 ? 37.520 -0.684 -17.686 1.00 72.75 229 VAL A O 1
ATOM 1560 N N . ALA A 1 230 ? 36.535 -2.028 -16.185 1.00 65.62 230 ALA A N 1
ATOM 1561 C CA . ALA A 1 230 ? 37.613 -1.879 -15.219 1.00 65.62 230 ALA A CA 1
ATOM 1562 C C . ALA A 1 230 ? 38.828 -2.626 -15.785 1.00 65.62 230 ALA A C 1
ATOM 1564 O O . ALA A 1 230 ? 38.716 -3.822 -16.061 1.00 65.62 230 ALA A O 1
ATOM 1565 N N . ASP A 1 231 ? 39.935 -1.918 -16.016 1.00 60.69 231 ASP A N 1
ATOM 1566 C CA . ASP A 1 231 ? 41.204 -2.539 -16.394 1.00 60.69 231 ASP A CA 1
ATOM 1567 C C . ASP A 1 231 ? 41.551 -3.589 -15.325 1.00 60.69 231 ASP A C 1
ATOM 1569 O O . ASP A 1 231 ? 41.662 -3.261 -14.140 1.00 60.69 231 ASP A O 1
ATOM 1573 N N . VAL A 1 232 ? 41.611 -4.857 -15.741 1.00 51.94 232 VAL A N 1
ATOM 1574 C CA . VAL A 1 232 ? 41.925 -6.016 -14.887 1.00 51.94 232 VAL A CA 1
ATOM 1575 C C . VAL A 1 232 ? 43.427 -6.107 -14.665 1.00 51.94 232 VAL A C 1
ATOM 1577 O O . VAL A 1 232 ? 44.166 -6.006 -15.671 1.00 51.94 232 VAL A O 1
#

pLDDT: mean 76.13, std 11.45, range [42.91, 91.44]

Solvent-accessible surface area (backbone atoms only — not comparable to full-atom values): 16761 Å² total; per-residue (Å²): 137,88,84,82,89,73,88,85,79,95,65,82,80,65,79,76,51,63,67,58,55,50,49,52,48,50,52,53,58,61,67,59,57,75,71,68,66,79,37,70,67,57,52,90,49,36,44,66,29,78,76,51,99,41,32,40,30,68,43,60,40,31,44,56,97,95,42,80,47,74,69,54,101,62,88,74,78,88,71,80,68,87,80,93,64,88,88,80,64,54,76,86,82,84,69,86,71,97,69,83,91,82,75,71,78,86,84,87,78,90,68,100,56,86,87,74,72,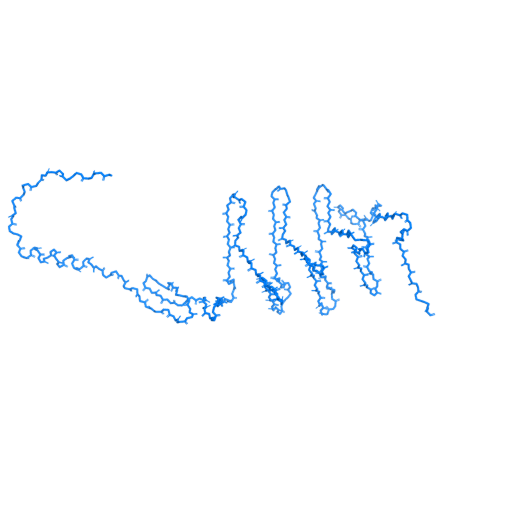82,77,87,70,81,64,84,61,99,68,78,92,72,72,55,78,86,55,79,50,94,50,98,88,50,67,37,76,85,60,82,61,87,67,81,77,95,79,78,64,72,43,76,85,64,83,61,84,71,94,68,80,92,76,67,49,77,86,71,81,48,95,46,100,86,46,74,56,79,89,62,84,53,99,81,74,47,78,86,70,82,46,67,63,72,85,91,60,85,52,82,46,97,65,80,47,72,86,87,84,67,64,96,90,52,81,90,78,84,86,83,79,76,88,125

Mean predicted aligned error: 14.04 Å

Radius of gyration: 35.29 Å; Cα contacts (8 Å, |Δi|>4): 158; chains: 1; bounding box: 115×44×80 Å

Secondary structure (DSSP, 8-state):
-----------------HHHHHHHHHHHHHHS------B--PPTTEEEEEEETTEEEEEEEEEETTEEEE--SS---------SSTT--S-------SSS---S-------SSTT--S-------SSS---S------STT--SS-------SSS---S-------SSS---S------STT--S-----SS-S--------SSS-------S------TT--S--------